Protein AF-A0AAV0RV56-F1 (afdb_monomer_lite)

Secondary structure (DSSP, 8-state):
-----EEEEE-SSS-SHHHHHHHHHSEEEEES-GGGSTT--TT--S-EEEEE-SSTTSEEEE----HHHHHHHHHHHTS-S-EEE-S-TT----HHHHHHHHHTTTTT---EEE-TGGGHHHHHHHT--GGG-S-EEEE-TTS-EEEE-S--TTSHHHHHHHHHTT-S------PPPPS---SSS----HHHHHHHHHS-------

Radius of gyration: 24.97 Å; chains: 1; bounding box: 51×35×84 Å

pLDDT: mean 75.86, std 16.24, range [25.52, 96.12]

Organism: NCBI:txid586396

Sequence (206 aa):
MFFCFSQVGVFPKFSGQEFEKLRSDYEFGHTTSAKFLPRGESSVTGPLVRLFKPFDELFVDSKDFDLEVLEKFVEESSIPTVTVFNNDPTYHPYSTYREVAEQYKGQGLIFLIGDVDSSQGAFQFFGLKEEQAPLLLVQTNDGQKYLKPTLGADDIAPWLKEYKEGKVSPYRKSEPIPETNNEPVKVVVADTLQELVFNSGKNGKS

Structure (mmCIF, N/CA/C/O backbone):
data_AF-A0AAV0RV56-F1
#
_entry.id   AF-A0AAV0RV56-F1
#
loop_
_atom_site.group_PDB
_atom_site.id
_atom_site.type_symbol
_atom_site.label_atom_id
_atom_site.label_alt_id
_atom_site.label_comp_id
_atom_site.label_asym_id
_atom_site.label_entity_id
_atom_site.label_seq_id
_atom_site.pdbx_PDB_ins_code
_atom_site.Cartn_x
_atom_site.Cartn_y
_atom_site.Cartn_z
_atom_site.occupancy
_atom_site.B_iso_or_equiv
_atom_site.auth_seq_id
_atom_site.auth_comp_id
_atom_site.auth_asym_id
_atom_site.auth_atom_id
_atom_site.pdbx_PDB_model_num
ATOM 1 N N . MET A 1 1 ? 0.087 -14.113 -2.137 1.00 28.58 1 MET A N 1
ATOM 2 C CA . MET A 1 1 ? -0.360 -13.720 -3.488 1.00 28.58 1 MET A CA 1
ATOM 3 C C . MET A 1 1 ? 0.896 -13.605 -4.332 1.00 28.58 1 MET A C 1
ATOM 5 O O . MET A 1 1 ? 1.700 -12.732 -4.051 1.00 28.58 1 MET A O 1
ATOM 9 N N . PHE A 1 2 ? 1.147 -14.553 -5.238 1.00 25.52 2 PHE A N 1
ATOM 10 C CA . PHE A 1 2 ? 2.278 -14.457 -6.165 1.00 25.52 2 PHE A CA 1
ATOM 11 C C . PHE A 1 2 ? 1.820 -13.600 -7.340 1.00 25.52 2 PHE A C 1
ATOM 13 O O . PHE A 1 2 ? 0.966 -14.021 -8.117 1.00 25.52 2 PHE A O 1
ATOM 20 N N . PHE A 1 3 ? 2.316 -12.371 -7.419 1.00 35.16 3 PHE A N 1
ATOM 21 C CA . PHE A 1 3 ? 2.140 -11.554 -8.609 1.00 35.16 3 PHE A CA 1
ATOM 22 C C . PHE A 1 3 ? 3.154 -12.045 -9.647 1.00 35.16 3 PHE A C 1
ATOM 24 O O . PHE A 1 3 ? 4.342 -12.150 -9.355 1.00 35.16 3 PHE A O 1
ATOM 31 N N . CYS A 1 4 ? 2.674 -12.437 -10.826 1.00 36.94 4 CYS A N 1
ATOM 32 C CA . CYS A 1 4 ? 3.538 -12.828 -11.934 1.00 36.94 4 CYS A CA 1
ATOM 33 C C . CYS A 1 4 ? 4.154 -11.556 -12.531 1.00 36.94 4 CYS A C 1
ATOM 35 O O . CYS A 1 4 ? 3.421 -10.679 -12.996 1.00 36.94 4 CYS A O 1
ATOM 37 N N . PHE A 1 5 ? 5.480 -11.442 -12.480 1.00 52.00 5 PHE A N 1
ATOM 38 C CA . PHE A 1 5 ? 6.232 -10.314 -13.026 1.00 52.00 5 PHE A CA 1
ATOM 39 C C . PHE A 1 5 ? 7.022 -10.774 -14.244 1.00 52.00 5 PHE A C 1
ATOM 41 O O . PHE A 1 5 ? 7.664 -11.820 -14.199 1.00 52.00 5 PHE A O 1
ATOM 48 N N . SER A 1 6 ? 7.011 -9.970 -15.307 1.00 58.16 6 SER A N 1
ATOM 49 C CA . SER A 1 6 ? 7.908 -10.162 -16.449 1.00 58.16 6 SER A CA 1
ATOM 50 C C . SER A 1 6 ? 8.932 -9.033 -16.475 1.00 58.16 6 SER A C 1
ATOM 52 O O . SER A 1 6 ? 8.598 -7.855 -16.319 1.00 58.16 6 SER A O 1
ATOM 54 N N . GLN A 1 7 ? 10.200 -9.390 -16.636 1.00 62.09 7 GLN A N 1
ATOM 55 C CA . GLN A 1 7 ? 11.316 -8.452 -16.683 1.00 62.09 7 GLN A CA 1
ATOM 56 C C . GLN A 1 7 ? 11.883 -8.432 -18.097 1.00 62.09 7 GLN A C 1
ATOM 58 O O . GLN A 1 7 ? 12.045 -9.475 -18.725 1.00 62.09 7 GLN A O 1
ATOM 63 N N . VAL A 1 8 ? 12.185 -7.250 -18.632 1.00 61.97 8 VAL A N 1
ATOM 64 C CA . VAL A 1 8 ? 12.834 -7.124 -19.940 1.00 61.97 8 VAL A CA 1
ATOM 65 C C . VAL A 1 8 ? 14.007 -6.162 -19.841 1.00 61.97 8 VAL A C 1
ATOM 67 O O . VAL A 1 8 ? 13.831 -4.972 -19.590 1.00 61.97 8 VAL A O 1
ATOM 70 N N . GLY A 1 9 ? 15.217 -6.662 -20.079 1.00 59.25 9 GLY A N 1
ATOM 71 C CA . GLY A 1 9 ? 16.425 -5.842 -20.129 1.00 59.25 9 GLY A CA 1
ATOM 72 C C . GLY A 1 9 ? 16.821 -5.441 -21.550 1.00 59.25 9 GLY A C 1
ATOM 73 O O . GLY A 1 9 ? 16.863 -6.265 -22.463 1.00 59.25 9 GLY A O 1
ATOM 74 N N . VAL A 1 10 ? 17.161 -4.173 -21.757 1.00 59.31 10 VAL A N 1
ATOM 75 C CA . VAL A 1 10 ? 17.786 -3.689 -22.992 1.00 59.31 10 VAL A CA 1
ATOM 76 C C . VAL A 1 10 ? 19.287 -3.606 -22.775 1.00 59.31 10 VAL A C 1
ATOM 78 O O . VAL A 1 10 ? 19.779 -2.667 -22.148 1.00 59.31 10 VAL A O 1
ATOM 81 N N . PHE A 1 11 ? 20.022 -4.572 -23.326 1.00 60.62 11 PHE A N 1
ATOM 82 C CA . PHE A 1 11 ? 21.479 -4.614 -23.225 1.00 60.62 11 PHE A CA 1
ATOM 83 C C . PHE A 1 11 ? 22.139 -4.464 -24.595 1.00 60.62 11 PHE A C 1
ATOM 85 O O . PHE A 1 11 ? 21.667 -5.034 -25.582 1.00 60.62 11 PHE A O 1
ATOM 92 N N . PRO A 1 12 ? 23.285 -3.767 -24.667 1.00 51.75 12 PRO A N 1
ATOM 93 C CA . PRO A 1 12 ? 24.073 -3.688 -25.889 1.00 51.75 12 PRO A CA 1
ATOM 94 C C . PRO A 1 12 ? 24.795 -5.009 -26.220 1.00 51.75 12 PRO A C 1
ATOM 96 O O . PRO A 1 12 ? 25.175 -5.208 -27.373 1.00 51.75 12 PRO A O 1
ATOM 99 N N . LYS A 1 13 ? 24.995 -5.913 -25.245 1.00 59.50 13 LYS A N 1
ATOM 100 C CA . LYS A 1 13 ? 25.605 -7.245 -25.432 1.00 59.50 13 LYS A CA 1
ATOM 101 C C . LYS A 1 13 ? 24.914 -8.301 -24.563 1.00 59.50 13 LYS A C 1
ATOM 103 O O . LYS A 1 13 ? 24.622 -8.040 -23.403 1.00 59.50 13 LYS A O 1
ATOM 108 N N . PHE A 1 14 ? 24.712 -9.500 -25.113 1.00 57.44 14 PHE A N 1
ATOM 109 C CA . PHE A 1 14 ? 24.039 -10.641 -24.466 1.00 57.44 14 PHE A CA 1
ATOM 110 C C . PHE A 1 14 ? 24.981 -11.488 -23.594 1.00 57.44 14 PHE A C 1
ATOM 112 O O . PHE A 1 14 ? 24.987 -12.712 -23.692 1.00 57.44 14 PHE A O 1
ATOM 119 N N . SER A 1 15 ? 25.860 -10.852 -22.822 1.00 59.84 15 SER A N 1
ATOM 120 C CA . SER A 1 15 ? 26.885 -11.560 -22.049 1.00 59.84 15 SER A CA 1
ATOM 121 C C . SER A 1 15 ? 27.289 -10.761 -20.817 1.00 59.84 15 SER A C 1
ATOM 123 O O . SER A 1 15 ? 27.583 -9.571 -20.940 1.00 59.84 15 SER A O 1
ATOM 125 N N . GLY A 1 16 ? 27.373 -11.423 -19.668 1.00 65.06 16 GLY A N 1
ATOM 126 C CA . GLY A 1 16 ? 27.802 -10.833 -18.402 1.00 65.06 16 GLY A CA 1
ATOM 127 C C . GLY A 1 16 ? 27.194 -11.587 -17.224 1.00 65.06 16 GLY A C 1
ATOM 128 O O . GLY A 1 16 ? 26.122 -12.172 -17.360 1.00 65.06 16 GLY A O 1
ATOM 129 N N . GLN A 1 17 ? 27.878 -11.577 -16.082 1.00 66.12 17 GLN A N 1
ATOM 130 C CA . GLN A 1 17 ? 27.415 -12.240 -14.857 1.00 66.12 17 GLN A CA 1
ATOM 131 C C . GLN A 1 17 ? 26.011 -11.764 -14.440 1.00 66.12 17 GLN A C 1
ATOM 133 O O . GLN A 1 17 ? 25.161 -12.584 -14.104 1.00 66.12 17 GLN A O 1
ATOM 138 N N . GLU A 1 18 ? 25.753 -10.464 -14.585 1.00 63.84 18 GLU A N 1
ATOM 139 C CA . GLU A 1 18 ? 24.459 -9.814 -14.334 1.00 63.84 18 GLU A CA 1
ATOM 140 C C . GLU A 1 18 ? 23.305 -10.431 -15.136 1.00 63.84 18 GLU A C 1
ATOM 142 O O . GLU A 1 18 ? 22.230 -10.715 -14.612 1.00 63.84 18 GLU A O 1
ATOM 147 N N . PHE A 1 19 ? 23.539 -10.688 -16.424 1.00 62.50 19 PHE A N 1
ATOM 148 C CA . PHE A 1 19 ? 22.525 -11.204 -17.342 1.00 62.50 19 PHE A CA 1
ATOM 149 C C . PHE A 1 19 ? 22.156 -12.661 -17.053 1.00 62.50 19 PHE A C 1
ATOM 151 O O . PHE A 1 19 ? 20.984 -13.032 -17.117 1.00 62.50 19 PHE A O 1
ATOM 158 N N . GLU A 1 20 ? 23.154 -13.487 -16.738 1.00 68.75 20 GLU A N 1
ATOM 159 C CA . GLU A 1 20 ? 22.938 -14.902 -16.431 1.00 68.75 20 GLU A CA 1
ATOM 160 C C . GLU A 1 20 ? 22.241 -15.085 -15.081 1.00 68.75 20 GLU A C 1
ATOM 162 O O . GLU A 1 20 ? 21.370 -15.943 -14.950 1.00 68.75 20 GLU A O 1
ATOM 167 N N . LYS A 1 21 ? 22.566 -14.248 -14.087 1.00 68.50 21 LYS A N 1
ATOM 168 C CA . LYS A 1 21 ? 21.956 -14.346 -12.760 1.00 68.50 21 LYS A CA 1
ATOM 169 C C . LYS A 1 21 ? 20.476 -13.941 -12.767 1.00 68.50 21 LYS A C 1
ATOM 171 O O . LYS A 1 21 ? 19.651 -14.686 -12.251 1.00 68.50 21 LYS A O 1
ATOM 176 N N . LEU A 1 22 ? 20.102 -12.843 -13.429 1.00 66.31 22 LEU A N 1
ATOM 177 C CA . LEU A 1 22 ? 18.694 -12.408 -13.503 1.00 66.31 22 LEU A CA 1
ATOM 178 C C . LEU A 1 22 ? 17.784 -13.408 -14.236 1.00 66.31 22 LEU A C 1
ATOM 180 O O . LEU A 1 22 ? 16.595 -13.501 -13.943 1.00 66.31 22 LEU A O 1
ATOM 184 N N . ARG A 1 23 ? 18.343 -14.189 -15.167 1.00 66.62 23 ARG A N 1
ATOM 185 C CA . ARG A 1 23 ? 17.621 -15.234 -15.909 1.00 66.62 23 ARG A CA 1
ATOM 186 C C . ARG A 1 23 ? 17.276 -16.482 -15.106 1.00 66.62 23 ARG A C 1
ATOM 188 O O . ARG A 1 23 ? 16.388 -17.217 -15.527 1.00 66.62 23 ARG A O 1
ATOM 195 N N . SER A 1 24 ? 17.995 -16.744 -14.016 1.00 69.31 24 SER A N 1
ATOM 196 C CA . SER A 1 24 ? 17.729 -17.875 -13.117 1.00 69.31 24 SER A CA 1
ATOM 197 C C . SER A 1 24 ? 16.417 -17.681 -12.361 1.00 69.31 24 SER A C 1
ATOM 199 O O . SER A 1 24 ? 15.609 -18.603 -12.262 1.00 69.31 24 SER A O 1
ATOM 201 N N . ASP A 1 25 ? 16.210 -16.464 -11.857 1.00 66.44 25 ASP A N 1
ATOM 202 C CA . ASP A 1 25 ? 15.221 -16.213 -10.809 1.00 66.44 25 ASP A CA 1
ATOM 203 C C . ASP A 1 25 ? 13.938 -15.557 -11.348 1.00 66.44 25 ASP A C 1
ATOM 205 O O . ASP A 1 25 ? 12.903 -15.582 -10.681 1.00 66.44 25 ASP A O 1
ATOM 209 N N . TYR A 1 26 ? 13.974 -15.014 -12.574 1.00 68.19 26 TYR A N 1
ATOM 210 C CA . TYR A 1 26 ? 12.873 -14.252 -13.165 1.00 68.19 26 TYR A CA 1
ATOM 211 C C . TYR A 1 26 ? 12.616 -14.597 -14.637 1.00 68.19 26 TYR A C 1
ATOM 213 O O . TYR A 1 26 ? 13.516 -14.979 -15.388 1.00 68.19 26 TYR A O 1
ATOM 221 N N . GLU A 1 27 ? 11.373 -14.394 -15.090 1.00 70.50 27 GLU A N 1
ATOM 222 C CA . GLU A 1 27 ? 11.039 -14.451 -16.514 1.00 70.50 27 GLU A CA 1
ATOM 223 C C . GLU A 1 27 ? 11.646 -13.231 -17.224 1.00 70.50 27 GLU A C 1
ATOM 225 O O . GLU A 1 27 ? 11.099 -12.124 -17.186 1.00 70.50 27 GLU A O 1
ATOM 230 N N . PHE A 1 28 ? 12.824 -13.437 -17.824 1.00 73.00 28 PHE A N 1
ATOM 231 C CA . PHE A 1 28 ? 13.677 -12.368 -18.334 1.00 73.00 28 PHE A CA 1
ATOM 232 C C . PHE A 1 28 ? 13.785 -12.362 -19.868 1.00 73.00 28 PHE A C 1
ATOM 234 O O . PHE A 1 28 ? 14.436 -13.215 -20.489 1.00 73.00 28 PHE A O 1
ATOM 241 N N . GLY A 1 29 ? 13.179 -11.354 -20.492 1.00 75.62 29 GLY A N 1
ATOM 242 C CA . GLY A 1 29 ? 13.340 -11.027 -21.906 1.00 75.62 29 GLY A CA 1
ATOM 243 C C . GLY A 1 29 ? 14.493 -10.052 -22.151 1.00 75.62 29 GLY A C 1
ATOM 244 O O . GLY A 1 29 ? 14.951 -9.356 -21.247 1.00 75.62 29 GLY A O 1
ATOM 245 N N . HIS A 1 30 ? 14.951 -9.949 -23.399 1.00 76.75 30 HIS A N 1
ATOM 246 C CA . HIS A 1 30 ? 15.875 -8.884 -23.776 1.00 76.75 30 HIS A CA 1
ATOM 247 C C . HIS A 1 30 ? 15.650 -8.370 -25.196 1.00 76.75 30 HIS A C 1
ATOM 249 O O . HIS A 1 30 ? 15.108 -9.068 -26.051 1.00 76.75 30 HIS A O 1
ATOM 255 N N . THR A 1 31 ? 16.124 -7.157 -25.469 1.00 78.31 31 THR A N 1
ATOM 256 C CA . THR A 1 31 ? 16.176 -6.578 -26.820 1.00 78.31 31 THR A CA 1
ATOM 257 C C . THR A 1 31 ? 17.382 -5.650 -26.957 1.00 78.31 31 THR A C 1
ATOM 259 O O . THR A 1 31 ? 17.838 -5.070 -25.980 1.00 78.31 31 THR A O 1
ATOM 262 N N . THR A 1 32 ? 17.909 -5.480 -28.168 1.00 78.25 32 THR A N 1
ATOM 263 C CA . THR A 1 32 ? 18.943 -4.469 -28.475 1.00 78.25 32 THR A CA 1
ATOM 264 C C . THR A 1 32 ? 18.348 -3.119 -28.856 1.00 78.25 32 THR A C 1
ATOM 266 O O . THR A 1 32 ? 19.073 -2.144 -29.043 1.00 78.25 32 THR A O 1
ATOM 269 N N . SER A 1 33 ? 17.024 -3.047 -29.010 1.00 76.88 33 SER A N 1
ATOM 270 C CA . SER A 1 33 ? 16.330 -1.839 -29.429 1.00 76.88 33 SER A CA 1
ATOM 271 C C . SER A 1 33 ? 15.093 -1.601 -28.576 1.00 76.88 33 SER A C 1
ATOM 273 O O . SER A 1 33 ? 14.184 -2.435 -28.537 1.00 76.88 33 SER A O 1
ATOM 275 N N . ALA A 1 34 ? 15.042 -0.422 -27.950 1.00 77.31 34 ALA A N 1
ATOM 276 C CA . ALA A 1 34 ? 13.926 0.021 -27.119 1.00 77.31 34 ALA A CA 1
ATOM 277 C C . ALA A 1 34 ? 12.590 0.079 -27.882 1.00 77.31 34 ALA A C 1
ATOM 279 O O . ALA A 1 34 ? 11.540 -0.051 -27.269 1.00 77.31 34 ALA A O 1
ATOM 280 N N . LYS A 1 35 ? 12.614 0.167 -29.223 1.00 80.50 35 LYS A N 1
ATOM 281 C CA . LYS A 1 35 ? 11.410 0.158 -30.077 1.00 80.50 35 LYS A CA 1
ATOM 282 C C . LYS A 1 35 ? 10.548 -1.102 -29.938 1.00 80.50 35 LYS A C 1
ATOM 284 O O . LYS A 1 35 ? 9.402 -1.107 -30.367 1.00 80.50 35 LYS A O 1
ATOM 289 N N . PHE A 1 36 ? 11.125 -2.185 -29.420 1.00 79.12 36 PHE A N 1
ATOM 290 C CA . PHE A 1 36 ? 10.422 -3.443 -29.188 1.00 79.12 36 PHE A CA 1
ATOM 291 C C . PHE A 1 36 ? 9.879 -3.564 -27.762 1.00 79.12 36 PHE A C 1
ATOM 293 O O . PHE A 1 36 ? 9.213 -4.550 -27.461 1.00 79.12 36 PHE A O 1
ATOM 300 N N . LEU A 1 37 ? 10.153 -2.596 -26.882 1.00 76.56 37 LEU A N 1
ATOM 301 C CA . LEU A 1 37 ? 9.586 -2.591 -25.542 1.00 76.56 37 LEU A CA 1
ATOM 302 C C . LEU A 1 37 ? 8.111 -2.173 -25.603 1.00 76.56 37 LEU A C 1
ATOM 304 O O . LEU A 1 37 ? 7.799 -1.079 -26.084 1.00 76.56 37 LEU A O 1
ATOM 308 N N . PRO A 1 38 ? 7.191 -2.985 -25.056 1.00 75.00 38 PRO A N 1
ATOM 309 C CA . PRO A 1 38 ? 5.830 -2.540 -24.798 1.00 75.00 38 PRO A CA 1
ATOM 310 C C . PRO A 1 38 ? 5.842 -1.258 -23.961 1.00 75.00 38 PRO A C 1
ATOM 312 O O . PRO A 1 38 ? 6.603 -1.147 -22.995 1.00 75.00 38 PRO A O 1
ATOM 315 N N . ARG A 1 39 ? 5.003 -0.282 -24.336 1.00 73.56 39 ARG A N 1
ATOM 316 C CA . ARG A 1 39 ? 4.915 1.034 -23.668 1.00 73.56 39 ARG A CA 1
ATOM 317 C C . ARG A 1 39 ? 6.252 1.793 -23.626 1.00 73.56 39 ARG A C 1
ATOM 319 O O . ARG A 1 39 ? 6.460 2.667 -22.793 1.00 73.56 39 ARG A O 1
ATOM 326 N N . GLY A 1 40 ? 7.209 1.417 -24.472 1.00 62.38 40 GLY A N 1
ATOM 327 C CA . GLY A 1 40 ? 8.454 2.137 -24.686 1.00 62.38 40 GLY A CA 1
ATOM 328 C C . GLY A 1 40 ? 8.231 3.090 -25.834 1.00 62.38 40 GLY A C 1
ATOM 329 O O . GLY A 1 40 ? 8.394 2.716 -26.993 1.00 62.38 40 GLY A O 1
ATOM 330 N N . GLU A 1 41 ? 7.811 4.311 -25.528 1.00 59.62 41 GLU A N 1
ATOM 331 C CA . GLU A 1 41 ? 7.915 5.368 -26.523 1.00 59.62 41 GLU A CA 1
ATOM 332 C C . GLU A 1 41 ? 9.382 5.464 -26.968 1.00 59.62 41 GLU A C 1
ATOM 334 O O . GLU A 1 41 ? 10.308 5.220 -26.191 1.00 59.62 41 GLU A O 1
ATOM 339 N N . SER A 1 42 ? 9.605 5.780 -28.241 1.00 59.47 42 SER A N 1
ATOM 340 C CA . SER A 1 42 ? 10.898 5.770 -28.943 1.00 59.47 42 SER A CA 1
ATOM 341 C C . SER A 1 42 ? 11.991 6.676 -28.340 1.00 59.47 42 SER A C 1
ATOM 343 O O . SER A 1 42 ? 13.048 6.846 -28.944 1.00 59.47 42 SER A O 1
ATOM 345 N N . SER A 1 43 ? 11.725 7.298 -27.192 1.00 64.19 43 SER A N 1
ATOM 346 C CA . SER A 1 43 ? 12.542 8.273 -26.473 1.00 64.19 43 SER A CA 1
ATOM 347 C C . SER A 1 43 ? 13.599 7.647 -25.567 1.00 64.19 43 SER A C 1
ATOM 349 O O . SER A 1 43 ? 14.482 8.359 -25.085 1.00 64.19 43 SER A O 1
ATOM 351 N N . VAL A 1 44 ? 13.552 6.334 -25.327 1.00 70.62 44 VAL A N 1
ATOM 352 C CA . VAL A 1 44 ? 14.511 5.714 -24.417 1.00 70.62 44 VAL A CA 1
ATOM 353 C C . VAL A 1 44 ? 15.852 5.448 -25.101 1.00 70.62 44 VAL A C 1
ATOM 355 O O . VAL A 1 44 ? 15.964 4.634 -26.018 1.00 70.62 44 VAL A O 1
ATOM 358 N N . THR A 1 45 ? 16.889 6.139 -24.627 1.00 72.19 45 THR A N 1
ATOM 359 C CA . THR A 1 45 ? 18.258 6.049 -25.142 1.00 72.19 45 THR A CA 1
ATOM 360 C C . THR A 1 45 ? 19.186 5.369 -24.136 1.00 72.19 45 THR A C 1
ATOM 362 O O . THR A 1 45 ? 19.303 5.827 -22.997 1.00 72.19 45 THR A O 1
ATOM 365 N N . GLY A 1 46 ? 19.908 4.341 -24.585 1.00 77.00 46 GLY A N 1
ATOM 366 C CA . GLY A 1 46 ? 20.915 3.631 -23.792 1.00 77.00 46 GLY A CA 1
ATOM 367 C C . GLY A 1 46 ? 20.404 2.344 -23.130 1.00 77.00 46 GLY A C 1
ATOM 368 O O . GLY A 1 46 ? 19.235 1.990 -23.298 1.00 77.00 46 GLY A O 1
ATOM 369 N N . PRO A 1 47 ? 21.289 1.614 -22.426 1.00 82.00 47 PRO A N 1
ATOM 370 C CA . PRO A 1 47 ? 20.921 0.393 -21.717 1.00 82.00 47 PRO A CA 1
ATOM 371 C C . PRO A 1 47 ? 19.931 0.690 -20.580 1.00 82.00 47 PRO A C 1
ATOM 373 O O . PRO A 1 47 ? 20.091 1.689 -19.877 1.00 82.00 47 PRO A O 1
ATOM 376 N N . LEU A 1 48 ? 18.949 -0.193 -20.369 1.00 86.06 48 LEU A N 1
ATOM 377 C CA . LEU A 1 48 ? 18.073 -0.169 -19.186 1.00 86.06 48 LEU A CA 1
ATOM 378 C C . LEU A 1 48 ? 17.559 -1.560 -18.806 1.00 86.06 48 LEU A C 1
ATOM 380 O O . LEU A 1 48 ? 17.585 -2.478 -19.623 1.00 86.06 48 LEU A O 1
ATOM 384 N N . VAL A 1 49 ? 16.982 -1.675 -17.615 1.00 85.88 49 VAL A N 1
ATOM 385 C CA . VAL A 1 49 ? 16.122 -2.788 -17.201 1.00 85.88 49 VAL A CA 1
ATOM 386 C C . VAL A 1 49 ? 14.702 -2.268 -17.001 1.00 85.88 49 VAL A C 1
ATOM 388 O O . VAL A 1 49 ? 14.501 -1.315 -16.256 1.00 85.88 49 VAL A O 1
ATOM 391 N N . ARG A 1 50 ? 13.717 -2.885 -17.658 1.00 86.38 50 ARG A N 1
ATOM 392 C CA . ARG A 1 50 ? 12.294 -2.572 -17.500 1.00 86.38 50 ARG A CA 1
ATOM 393 C C . ARG A 1 50 ? 11.597 -3.703 -16.764 1.00 86.38 50 ARG A C 1
ATOM 395 O O . ARG A 1 50 ? 11.594 -4.842 -17.230 1.00 86.38 50 ARG A O 1
ATOM 402 N N . LEU A 1 51 ? 10.952 -3.379 -15.652 1.00 87.12 51 LEU A N 1
ATOM 403 C CA . LEU A 1 51 ? 10.055 -4.287 -14.946 1.00 87.12 51 LEU A CA 1
ATOM 404 C C . LEU A 1 51 ? 8.620 -4.029 -15.407 1.00 87.12 51 LEU A C 1
ATOM 406 O O . LEU A 1 51 ? 8.128 -2.910 -15.265 1.00 87.12 51 LEU A O 1
ATOM 410 N N . PHE A 1 52 ? 7.939 -5.049 -15.929 1.00 85.88 52 PHE A N 1
ATOM 411 C CA . PHE A 1 52 ? 6.508 -4.985 -16.219 1.00 85.88 52 PHE A CA 1
ATOM 412 C C . PHE A 1 52 ? 5.696 -5.472 -15.027 1.00 85.88 52 PHE A C 1
ATOM 414 O O . PHE A 1 52 ? 5.995 -6.501 -14.417 1.00 85.88 52 PHE A O 1
ATOM 421 N N . LYS A 1 53 ? 4.627 -4.735 -14.724 1.00 86.25 53 LYS A N 1
ATOM 422 C CA . LYS A 1 53 ? 3.747 -5.009 -13.590 1.00 86.25 53 LYS A CA 1
ATOM 423 C C . LYS A 1 53 ? 2.277 -4.786 -13.961 1.00 86.25 53 LYS A C 1
ATOM 425 O O . LYS A 1 53 ? 1.979 -3.944 -14.805 1.00 86.25 53 LYS A O 1
ATOM 430 N N . PRO A 1 54 ? 1.333 -5.520 -13.350 1.00 82.31 54 PRO A N 1
ATOM 431 C CA . PRO A 1 54 ? -0.095 -5.372 -13.638 1.00 82.31 54 PRO A CA 1
ATOM 432 C C . PRO A 1 54 ? -0.763 -4.218 -12.866 1.00 82.31 54 PRO A C 1
ATOM 434 O O . PRO A 1 54 ? -1.979 -4.066 -12.932 1.00 82.31 54 PRO A O 1
ATOM 437 N N . PHE A 1 55 ? 0.007 -3.421 -12.123 1.00 86.12 55 PHE A N 1
ATOM 438 C CA . PHE A 1 55 ? -0.472 -2.347 -11.249 1.00 86.12 55 PHE A CA 1
ATOM 439 C C . PHE A 1 55 ? 0.368 -1.068 -11.405 1.00 86.12 55 PHE A C 1
ATOM 441 O O . PHE A 1 55 ? 1.426 -1.073 -12.038 1.00 86.12 55 PHE A O 1
ATOM 448 N N . ASP A 1 56 ? -0.092 0.032 -10.802 1.00 86.75 56 ASP A N 1
ATOM 449 C CA . ASP A 1 56 ? 0.495 1.376 -10.930 1.00 86.75 56 ASP A CA 1
ATOM 450 C C . ASP A 1 56 ? 0.638 1.822 -12.403 1.00 86.75 56 ASP A C 1
ATOM 452 O O . ASP A 1 56 ? -0.271 1.623 -13.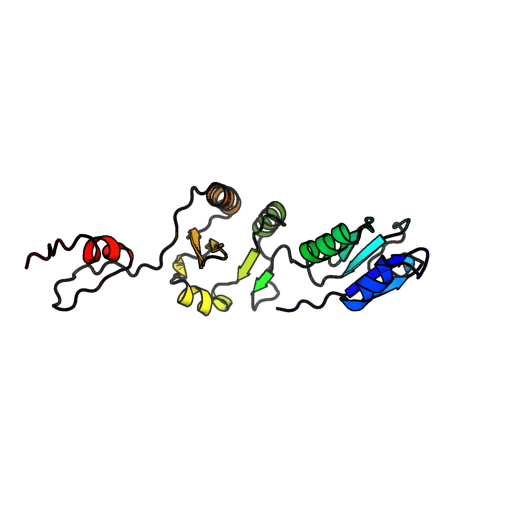201 1.00 86.75 56 ASP A O 1
ATOM 456 N N . GLU A 1 57 ? 1.785 2.402 -12.775 1.00 87.00 57 GLU A N 1
ATOM 457 C CA . GLU A 1 57 ? 2.152 2.826 -14.139 1.00 87.00 57 GLU A CA 1
ATOM 458 C C . GLU A 1 57 ? 2.407 1.653 -15.101 1.00 87.00 57 GLU A C 1
ATOM 460 O O . GLU A 1 57 ? 2.730 1.837 -16.275 1.00 87.00 57 GLU A O 1
ATOM 465 N N . LEU A 1 58 ? 2.235 0.421 -14.612 1.00 86.94 58 LEU A N 1
ATOM 466 C CA . LEU A 1 58 ? 2.322 -0.832 -15.353 1.00 86.94 58 LEU A CA 1
ATOM 467 C C . LEU A 1 58 ? 3.720 -1.206 -15.880 1.00 86.94 58 LEU A C 1
ATOM 469 O O . LEU A 1 58 ? 3.923 -2.312 -16.390 1.00 86.94 58 LEU A O 1
ATOM 473 N N . PHE A 1 59 ? 4.690 -0.308 -15.760 1.00 88.69 59 PHE A N 1
ATOM 474 C CA . PHE A 1 59 ? 6.109 -0.594 -15.906 1.00 88.69 59 PHE A CA 1
ATOM 475 C C . PHE A 1 59 ? 6.937 0.364 -15.046 1.00 88.69 59 PHE A C 1
ATOM 477 O O . PHE A 1 59 ? 6.417 1.355 -14.539 1.00 88.69 59 PHE A O 1
ATOM 484 N N . VAL A 1 60 ? 8.215 0.050 -14.856 1.00 88.25 60 VAL A N 1
ATOM 485 C CA . VAL A 1 60 ? 9.212 0.965 -14.289 1.00 88.25 60 VAL A CA 1
ATOM 486 C C . VAL A 1 60 ? 10.590 0.622 -14.853 1.00 88.25 60 VAL A C 1
ATOM 488 O O . VAL A 1 60 ? 10.889 -0.552 -15.078 1.00 88.25 60 VAL A O 1
ATOM 491 N N . ASP A 1 61 ? 11.407 1.645 -15.104 1.00 88.44 61 ASP A N 1
ATOM 492 C CA 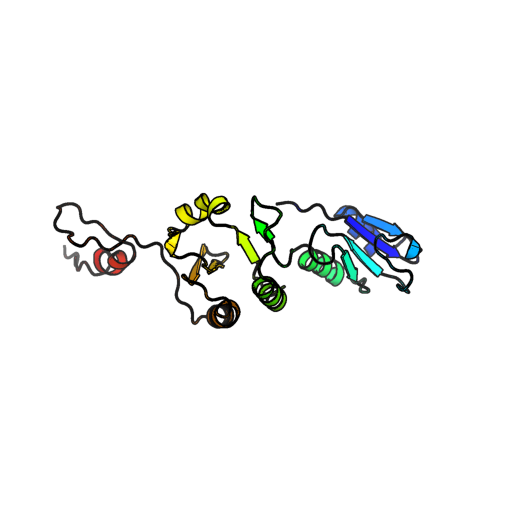. ASP A 1 61 ? 12.746 1.504 -15.677 1.00 88.44 61 ASP A CA 1
ATOM 493 C C . ASP A 1 61 ? 13.836 1.769 -14.634 1.00 88.44 61 ASP A C 1
ATOM 495 O O . ASP A 1 61 ? 13.752 2.724 -13.863 1.00 88.44 61 ASP A O 1
ATOM 499 N N . SER A 1 62 ? 14.903 0.976 -14.687 1.00 87.56 62 SER A N 1
ATOM 500 C CA . SER A 1 62 ? 16.180 1.241 -14.031 1.00 87.56 62 SER A CA 1
ATOM 501 C C . SER A 1 62 ? 17.280 1.393 -15.080 1.00 87.56 62 SER A C 1
ATOM 503 O O . SER A 1 62 ? 17.322 0.668 -16.074 1.00 87.56 62 SER A O 1
ATOM 505 N N . LYS A 1 63 ? 18.183 2.349 -14.859 1.00 87.25 63 LYS A N 1
ATOM 506 C CA . LYS A 1 63 ? 19.442 2.486 -15.615 1.00 87.25 63 LYS A CA 1
ATOM 507 C C . LYS A 1 63 ? 20.649 2.006 -14.813 1.00 87.25 63 LYS A C 1
ATOM 509 O O . LYS A 1 63 ? 21.773 2.110 -15.299 1.00 87.25 63 LYS A O 1
ATOM 514 N N . ASP A 1 64 ? 20.409 1.540 -13.592 1.00 85.69 64 ASP A N 1
ATOM 515 C CA . ASP A 1 64 ? 21.422 0.915 -12.764 1.00 85.69 64 ASP A CA 1
ATOM 516 C C . ASP A 1 64 ? 21.522 -0.568 -13.124 1.00 85.69 64 ASP A C 1
ATOM 518 O O . ASP A 1 64 ? 20.513 -1.221 -13.393 1.00 85.69 64 ASP A O 1
ATOM 522 N N . PHE A 1 65 ? 22.752 -1.060 -13.173 1.00 83.12 65 PHE A N 1
ATOM 523 C CA . PHE A 1 65 ? 23.096 -2.431 -13.536 1.00 83.12 65 PHE A CA 1
ATOM 524 C C . PHE A 1 65 ? 23.923 -3.121 -12.464 1.00 83.12 65 PHE A C 1
ATOM 526 O O . PHE A 1 65 ? 24.396 -4.230 -12.696 1.00 83.12 65 PHE A O 1
ATOM 533 N N . ASP A 1 66 ? 24.129 -2.463 -11.326 1.00 86.75 66 ASP A N 1
ATOM 534 C CA . ASP A 1 66 ? 24.641 -3.139 -10.155 1.00 86.75 66 ASP A CA 1
ATOM 535 C C . ASP A 1 66 ? 23.609 -4.157 -9.667 1.00 86.75 66 ASP A C 1
ATOM 537 O O . ASP A 1 66 ? 22.415 -3.861 -9.543 1.00 86.75 66 ASP A O 1
ATOM 541 N N . LEU A 1 67 ? 24.082 -5.373 -9.420 1.00 81.12 67 LEU A N 1
ATOM 542 C CA . LEU A 1 67 ? 23.247 -6.496 -9.041 1.00 81.12 67 LEU A CA 1
ATOM 543 C C . LEU A 1 67 ? 22.425 -6.214 -7.775 1.00 81.12 67 LEU A C 1
ATOM 545 O O . LEU A 1 67 ? 21.223 -6.474 -7.756 1.00 81.12 67 LEU A O 1
ATOM 549 N N . GLU A 1 68 ? 23.060 -5.696 -6.722 1.00 85.31 68 GLU A N 1
ATOM 550 C CA . GLU A 1 68 ? 22.400 -5.464 -5.433 1.00 85.31 68 GLU A CA 1
ATOM 551 C C . GLU A 1 68 ? 21.327 -4.379 -5.580 1.00 85.31 68 GLU A C 1
ATOM 553 O O . GLU A 1 68 ? 20.233 -4.472 -5.014 1.00 85.31 68 GLU A O 1
ATOM 558 N N . VAL A 1 69 ? 21.614 -3.366 -6.402 1.00 87.69 69 VAL A N 1
ATOM 559 C CA . VAL A 1 69 ? 20.658 -2.304 -6.727 1.00 87.69 69 VAL A CA 1
ATOM 560 C C . VAL A 1 69 ? 19.490 -2.845 -7.548 1.00 87.69 69 VAL A C 1
ATOM 562 O O . VAL A 1 69 ? 18.346 -2.472 -7.286 1.00 87.69 69 VAL A O 1
ATOM 565 N N . LEU A 1 70 ? 19.744 -3.728 -8.515 1.00 84.25 70 LEU A N 1
ATOM 566 C CA . LEU A 1 70 ? 18.703 -4.335 -9.342 1.00 84.25 70 LEU A CA 1
ATOM 567 C C . LEU A 1 70 ? 17.801 -5.285 -8.552 1.00 84.25 70 LEU A C 1
ATOM 569 O O . LEU A 1 70 ? 16.584 -5.226 -8.724 1.00 84.25 70 LEU A O 1
ATOM 573 N N . GLU A 1 71 ? 18.365 -6.119 -7.677 1.00 83.19 71 GLU A N 1
ATOM 574 C CA . GLU A 1 71 ? 17.592 -6.995 -6.788 1.00 83.19 71 GLU A CA 1
ATOM 575 C C . GLU A 1 71 ? 16.647 -6.159 -5.918 1.00 83.19 71 GLU A C 1
ATOM 577 O O . GLU A 1 71 ? 15.429 -6.355 -5.953 1.00 83.19 71 GLU A O 1
ATOM 582 N N . LYS A 1 72 ? 17.175 -5.128 -5.249 1.00 86.38 72 LYS A N 1
ATOM 583 C CA . LYS A 1 72 ? 16.368 -4.205 -4.446 1.00 86.38 72 LYS A CA 1
ATOM 584 C C . LYS A 1 72 ? 15.323 -3.454 -5.278 1.00 86.38 72 LYS A C 1
ATOM 586 O O . LYS A 1 72 ? 14.179 -3.306 -4.851 1.00 86.38 72 LYS A O 1
ATOM 591 N N . PHE A 1 73 ? 15.692 -2.994 -6.473 1.00 87.19 73 PHE A N 1
ATOM 592 C CA . PHE A 1 73 ? 14.779 -2.325 -7.400 1.00 87.19 73 PHE A CA 1
ATOM 593 C C . PHE A 1 73 ? 13.591 -3.218 -7.758 1.00 87.19 73 PHE A C 1
ATOM 595 O O . PHE A 1 73 ? 12.451 -2.746 -7.746 1.00 87.19 73 PHE A O 1
ATOM 602 N N . VAL A 1 74 ? 13.841 -4.496 -8.056 1.00 84.69 74 VAL A N 1
ATOM 603 C CA . VAL A 1 74 ? 12.788 -5.473 -8.341 1.00 84.69 74 VAL A CA 1
ATOM 604 C C . VAL A 1 74 ? 11.920 -5.688 -7.108 1.00 84.69 74 VAL A C 1
ATOM 606 O O . VAL A 1 74 ? 10.699 -5.607 -7.232 1.00 84.69 74 VAL A O 1
ATOM 609 N N . GLU A 1 75 ? 12.510 -5.910 -5.933 1.00 84.44 75 GLU A N 1
ATOM 610 C CA . GLU A 1 75 ? 11.772 -6.129 -4.683 1.00 84.44 75 GLU A CA 1
ATOM 611 C C . GLU A 1 75 ? 10.833 -4.960 -4.352 1.00 84.44 75 GLU A C 1
ATOM 613 O O . GLU A 1 75 ? 9.630 -5.157 -4.171 1.00 84.44 75 GLU A O 1
ATOM 618 N N . GLU A 1 76 ? 11.349 -3.730 -4.340 1.00 86.19 76 GLU A N 1
ATOM 619 C CA . GLU A 1 76 ? 10.574 -2.530 -4.003 1.00 86.19 76 GL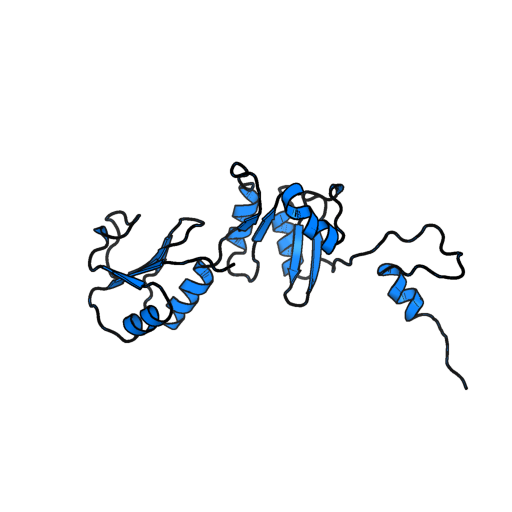U A CA 1
ATOM 620 C C . GLU A 1 76 ? 9.509 -2.209 -5.061 1.00 86.19 76 GLU A C 1
ATOM 622 O O . GLU A 1 76 ? 8.392 -1.791 -4.738 1.00 86.19 76 GLU A O 1
ATOM 627 N N . SER A 1 77 ? 9.828 -2.429 -6.339 1.00 86.94 77 SER A N 1
ATOM 628 C CA . SER A 1 77 ? 8.921 -2.131 -7.453 1.00 86.94 77 SER A CA 1
ATOM 629 C C . SER A 1 77 ? 7.832 -3.182 -7.659 1.00 86.94 77 SER A C 1
ATOM 631 O O . SER A 1 77 ? 6.807 -2.881 -8.282 1.00 86.94 77 SER A O 1
ATOM 633 N N . SER A 1 78 ? 8.041 -4.389 -7.130 1.00 85.44 78 SER A N 1
ATOM 634 C CA . SER A 1 78 ? 7.087 -5.503 -7.152 1.00 85.44 78 SER A CA 1
ATOM 635 C C . SER A 1 78 ? 5.990 -5.370 -6.093 1.00 85.44 78 SER A C 1
ATOM 637 O O . SER A 1 78 ? 5.048 -6.163 -6.075 1.00 85.44 78 SER A O 1
ATOM 639 N N . ILE A 1 79 ? 6.060 -4.359 -5.225 1.00 85.75 79 ILE A N 1
ATOM 640 C CA . ILE A 1 79 ? 5.009 -4.066 -4.252 1.00 85.75 79 ILE A CA 1
ATOM 641 C C . ILE A 1 79 ? 4.070 -2.998 -4.846 1.00 85.75 79 ILE A C 1
ATOM 643 O O . ILE A 1 79 ? 4.520 -1.888 -5.166 1.00 85.75 79 ILE A O 1
ATOM 647 N N . PRO A 1 80 ? 2.764 -3.294 -5.010 1.00 88.00 80 PRO A N 1
ATOM 648 C CA . PRO A 1 80 ? 1.801 -2.305 -5.481 1.00 88.00 80 PRO A CA 1
ATOM 649 C C . PRO A 1 80 ? 1.681 -1.159 -4.478 1.00 88.00 80 PRO A C 1
ATOM 651 O O . PRO A 1 80 ? 1.705 -1.381 -3.268 1.00 88.00 80 PRO A O 1
ATOM 654 N N . THR A 1 81 ? 1.499 0.069 -4.971 1.00 89.31 81 THR A N 1
ATOM 655 C CA . THR A 1 81 ? 1.271 1.226 -4.089 1.00 89.31 81 THR A CA 1
ATOM 656 C C . THR A 1 81 ? 0.022 1.026 -3.223 1.00 89.31 81 THR A C 1
ATOM 658 O O . THR A 1 81 ? 0.050 1.304 -2.030 1.00 89.31 81 THR A O 1
ATOM 661 N N . VAL A 1 82 ? -1.058 0.502 -3.807 1.00 87.94 82 VAL A N 1
ATOM 662 C CA . VAL A 1 82 ? -2.285 0.118 -3.097 1.00 87.94 82 VAL A CA 1
ATOM 663 C C . VAL A 1 82 ? -2.786 -1.198 -3.676 1.00 87.94 82 VAL A C 1
ATOM 665 O O . VAL A 1 82 ? -2.915 -1.328 -4.893 1.00 87.94 82 VAL A O 1
ATOM 668 N N . THR A 1 83 ? -3.111 -2.158 -2.813 1.00 86.06 83 THR A N 1
ATOM 669 C CA . THR A 1 83 ? -3.867 -3.353 -3.212 1.00 86.06 83 THR A CA 1
ATOM 670 C C . THR A 1 83 ? -5.334 -3.149 -2.866 1.00 86.06 83 THR A C 1
ATOM 672 O O . THR A 1 83 ? -5.668 -2.867 -1.716 1.00 86.06 83 THR A O 1
ATOM 675 N N . VAL A 1 84 ? -6.213 -3.294 -3.854 1.00 81.94 84 VAL A N 1
ATOM 676 C CA . VAL A 1 84 ? -7.661 -3.185 -3.661 1.00 81.94 84 VAL A CA 1
ATOM 677 C C . VAL A 1 84 ? -8.250 -4.587 -3.549 1.00 81.94 84 VAL A C 1
ATOM 679 O O . VAL A 1 84 ? -8.024 -5.433 -4.411 1.00 81.94 84 VAL A O 1
ATOM 682 N N . PHE A 1 85 ? -8.991 -4.825 -2.476 1.00 77.06 85 PHE A N 1
ATOM 683 C CA . PHE A 1 85 ? -9.738 -6.040 -2.200 1.00 77.06 85 PHE A CA 1
ATOM 684 C C . PHE A 1 85 ? -11.228 -5.700 -2.245 1.00 77.06 85 PHE A C 1
ATOM 686 O O . PHE A 1 85 ? -11.860 -5.489 -1.214 1.00 77.06 85 PHE A O 1
ATOM 693 N N . ASN A 1 86 ? -11.751 -5.553 -3.462 1.00 71.56 86 ASN A N 1
ATOM 694 C CA . ASN A 1 86 ? -13.144 -5.198 -3.708 1.00 71.56 86 ASN A CA 1
ATOM 695 C C . ASN A 1 86 ? -13.728 -6.097 -4.804 1.00 71.56 86 ASN A C 1
ATOM 697 O O . ASN A 1 86 ? -13.035 -6.448 -5.761 1.00 71.56 86 ASN A O 1
ATOM 701 N N . ASN A 1 87 ? -14.996 -6.465 -4.647 1.00 70.00 87 ASN A N 1
ATOM 702 C CA . ASN A 1 87 ? -15.771 -7.215 -5.630 1.00 70.00 87 ASN A CA 1
ATOM 703 C C . ASN A 1 87 ? -16.351 -6.328 -6.753 1.00 70.00 87 ASN A C 1
ATOM 705 O O . ASN A 1 87 ? -16.723 -6.849 -7.805 1.00 70.00 87 ASN A O 1
ATOM 709 N N . ASP A 1 88 ? -16.413 -5.008 -6.558 1.00 68.56 88 ASP A N 1
ATOM 710 C CA . ASP A 1 88 ? -16.855 -4.021 -7.542 1.00 68.56 88 ASP A CA 1
ATOM 711 C C . ASP A 1 88 ? -15.656 -3.402 -8.298 1.00 68.56 88 ASP A C 1
ATOM 713 O O . ASP A 1 88 ? -14.856 -2.663 -7.711 1.00 68.56 88 ASP A O 1
ATOM 717 N N . PRO A 1 89 ? -15.525 -3.645 -9.617 1.00 63.88 89 PRO A N 1
ATOM 718 C CA . PRO A 1 89 ? -14.440 -3.096 -10.431 1.00 63.88 89 PRO A CA 1
ATOM 719 C C . PRO A 1 89 ? -14.547 -1.581 -10.680 1.00 63.88 89 PRO A C 1
ATOM 721 O O . PRO A 1 89 ? -13.603 -0.989 -11.202 1.00 63.88 89 PRO A O 1
ATOM 724 N N . THR A 1 90 ? -15.674 -0.947 -10.343 1.00 63.53 90 THR A N 1
ATOM 725 C CA . THR A 1 90 ? -15.883 0.507 -10.471 1.00 63.53 90 THR A CA 1
ATOM 726 C C . THR A 1 90 ? -15.414 1.290 -9.247 1.00 63.53 90 THR A C 1
ATOM 728 O O . THR A 1 90 ? -15.363 2.523 -9.276 1.00 63.53 90 THR A O 1
ATOM 731 N N . TYR A 1 91 ? -15.018 0.590 -8.180 1.00 63.94 91 TYR A N 1
ATOM 732 C CA . TYR A 1 91 ? -14.464 1.217 -6.994 1.00 63.94 91 TYR A CA 1
ATOM 733 C C . TYR A 1 91 ? -13.056 1.741 -7.271 1.00 63.94 91 TYR A C 1
ATOM 735 O O . TYR A 1 91 ? -12.052 1.029 -7.199 1.00 63.94 91 TYR A O 1
ATOM 743 N N . HIS A 1 92 ? -12.983 3.031 -7.575 1.00 62.28 92 HIS A N 1
ATOM 744 C CA . HIS A 1 92 ? -11.727 3.751 -7.608 1.00 62.28 92 HIS A CA 1
ATOM 745 C C . HIS A 1 92 ? -11.392 4.190 -6.179 1.00 62.28 92 HIS A C 1
ATOM 747 O O . HIS A 1 92 ? -12.145 4.983 -5.607 1.00 62.28 92 HIS A O 1
ATOM 753 N N . PRO A 1 93 ? -10.299 3.689 -5.574 1.00 60.69 93 PRO A N 1
ATOM 754 C CA . PRO A 1 93 ? -9.886 4.162 -4.259 1.00 60.69 93 PRO A CA 1
ATOM 755 C C . PRO A 1 93 ? -9.728 5.685 -4.306 1.00 60.69 93 PRO A C 1
ATOM 757 O O . PRO A 1 93 ? -9.150 6.203 -5.266 1.00 60.69 93 PRO A O 1
ATOM 760 N N . TYR A 1 94 ? -10.270 6.402 -3.310 1.00 67.75 94 TYR A N 1
ATOM 761 C CA . TYR A 1 94 ? -10.221 7.868 -3.302 1.00 67.75 94 TYR A CA 1
ATOM 762 C C . TYR A 1 94 ? -8.772 8.332 -3.509 1.00 67.75 94 TYR A C 1
ATOM 764 O O . TYR A 1 94 ? -7.862 7.801 -2.865 1.00 67.75 94 TYR A O 1
ATOM 772 N N . SER A 1 95 ? -8.555 9.302 -4.404 1.00 73.88 95 SER A N 1
ATOM 773 C CA . SER A 1 95 ? -7.221 9.787 -4.799 1.00 73.88 95 SER A CA 1
ATOM 774 C C . SER A 1 95 ? -6.334 10.110 -3.594 1.00 73.88 95 SER A C 1
ATOM 776 O O . SER A 1 95 ? -5.162 9.744 -3.577 1.00 73.88 95 SER A O 1
ATOM 778 N N . THR A 1 96 ? -6.930 10.649 -2.531 1.00 77.69 96 THR A N 1
ATOM 779 C CA . THR A 1 96 ? -6.276 10.936 -1.251 1.00 77.69 96 THR A CA 1
ATOM 780 C C . THR A 1 96 ? -5.587 9.714 -0.629 1.00 77.69 96 THR A C 1
ATOM 782 O O . THR A 1 96 ? -4.449 9.825 -0.185 1.00 77.69 96 THR A O 1
ATOM 785 N N . TYR A 1 97 ? -6.201 8.521 -0.625 1.00 81.62 97 TYR A N 1
ATOM 786 C CA . TYR A 1 97 ? -5.552 7.316 -0.071 1.00 81.62 97 TYR A CA 1
ATOM 787 C C . TYR A 1 97 ? -4.334 6.908 -0.895 1.00 81.62 97 TYR A C 1
ATOM 789 O O . TYR A 1 97 ? -3.334 6.467 -0.330 1.00 81.62 97 TYR A O 1
ATOM 797 N N . ARG A 1 98 ? -4.415 7.048 -2.223 1.00 84.56 98 ARG A N 1
ATOM 798 C CA . ARG A 1 98 ? -3.296 6.738 -3.115 1.00 84.56 98 ARG A CA 1
ATOM 799 C C . ARG A 1 98 ? -2.137 7.700 -2.883 1.00 84.56 98 ARG A C 1
ATOM 801 O O . ARG A 1 98 ? -1.015 7.238 -2.730 1.00 84.56 98 ARG A O 1
ATOM 808 N N . GLU A 1 99 ? -2.415 8.997 -2.792 1.00 87.88 99 GLU A N 1
ATOM 809 C CA . GLU A 1 99 ? -1.406 10.025 -2.514 1.00 87.88 99 GLU A CA 1
ATOM 810 C C . GLU A 1 99 ? -0.683 9.762 -1.187 1.00 87.88 99 GLU A C 1
ATOM 812 O O . GLU A 1 99 ? 0.545 9.816 -1.122 1.00 87.88 99 GLU A O 1
ATOM 817 N N . VAL A 1 100 ? -1.420 9.405 -0.128 1.00 89.19 100 VAL A N 1
ATOM 818 C CA . VAL A 1 100 ? -0.795 9.018 1.144 1.00 89.19 100 VAL A CA 1
ATOM 819 C C . VAL A 1 100 ? 0.022 7.732 0.988 1.00 89.19 100 VAL A C 1
ATOM 821 O O . VAL A 1 100 ? 1.156 7.669 1.456 1.00 89.19 100 VAL A O 1
ATOM 824 N N . ALA A 1 101 ? -0.501 6.712 0.305 1.00 89.25 101 ALA A N 1
ATOM 825 C CA . ALA A 1 101 ? 0.230 5.466 0.088 1.00 89.25 101 ALA A CA 1
ATOM 826 C C . ALA A 1 101 ? 1.550 5.679 -0.676 1.00 89.25 101 ALA A C 1
ATOM 828 O O . ALA A 1 101 ? 2.561 5.060 -0.344 1.00 89.25 101 ALA A O 1
ATOM 829 N N . GLU A 1 102 ? 1.574 6.595 -1.647 1.00 89.19 102 GLU A N 1
ATOM 830 C CA . GLU A 1 102 ? 2.786 6.992 -2.371 1.00 89.19 102 GLU A CA 1
ATOM 831 C C . GLU A 1 102 ? 3.825 7.626 -1.442 1.00 89.19 102 GLU A C 1
ATOM 833 O O . GLU A 1 102 ? 4.997 7.256 -1.504 1.00 89.19 102 GLU A O 1
ATOM 838 N N . GLN A 1 103 ? 3.406 8.508 -0.527 1.00 89.62 103 GLN A N 1
ATOM 839 C CA . GLN A 1 103 ? 4.310 9.140 0.445 1.00 89.62 103 GLN A CA 1
ATOM 840 C C . GLN A 1 103 ? 5.004 8.120 1.354 1.00 89.62 103 GLN A C 1
ATOM 842 O O . GLN A 1 103 ? 6.158 8.316 1.734 1.00 89.62 103 GLN A O 1
ATOM 847 N N . TYR A 1 104 ? 4.317 7.031 1.702 1.00 88.62 104 TYR A N 1
ATOM 848 C CA . TYR A 1 104 ? 4.828 5.993 2.601 1.00 88.62 104 TYR A CA 1
ATOM 849 C C . TYR A 1 104 ? 5.395 4.764 1.877 1.00 88.62 104 TYR A C 1
ATOM 851 O O . TYR A 1 104 ? 5.811 3.802 2.537 1.00 88.62 104 TYR A O 1
ATOM 859 N N . LYS A 1 105 ? 5.456 4.777 0.540 1.00 85.06 105 LYS A N 1
ATOM 860 C CA . LYS A 1 105 ? 6.014 3.673 -0.246 1.00 85.06 105 LYS A CA 1
ATOM 861 C C . LYS A 1 105 ? 7.478 3.430 0.135 1.00 85.06 105 LYS A C 1
ATOM 863 O O . LYS A 1 105 ? 8.253 4.366 0.307 1.00 85.06 105 LYS A O 1
ATOM 868 N N . GLY A 1 106 ? 7.843 2.162 0.327 1.00 80.56 106 GLY A N 1
ATOM 869 C CA . GLY A 1 106 ? 9.189 1.767 0.763 1.00 80.56 106 GLY A CA 1
ATOM 870 C C . GLY A 1 106 ? 9.485 2.003 2.252 1.00 80.56 106 GLY A C 1
ATOM 871 O O . GLY A 1 106 ? 10.522 1.575 2.743 1.00 80.56 106 GLY A O 1
ATOM 872 N N . GLN A 1 107 ? 8.571 2.604 3.024 1.00 85.62 107 GLN A N 1
ATOM 873 C CA . GLN A 1 107 ? 8.773 2.862 4.459 1.00 85.62 107 GLN A CA 1
ATOM 874 C C . GLN A 1 107 ? 8.223 1.738 5.357 1.00 85.62 107 GLN A C 1
ATOM 876 O O . GLN A 1 107 ? 7.809 1.978 6.498 1.00 85.62 107 GLN A O 1
ATOM 881 N N . GLY A 1 108 ? 8.158 0.509 4.838 1.00 82.81 108 GLY A N 1
ATOM 882 C CA . GLY A 1 108 ? 7.654 -0.662 5.563 1.00 82.81 108 GLY A CA 1
ATOM 883 C C . GLY A 1 108 ? 6.147 -0.646 5.849 1.00 82.81 108 GLY A C 1
ATOM 884 O O . GLY A 1 108 ? 5.698 -1.358 6.743 1.00 82.81 108 GLY A O 1
ATOM 885 N N . LEU A 1 109 ? 5.369 0.178 5.139 1.00 87.00 109 LEU A N 1
ATOM 886 C CA . LEU A 1 109 ? 3.906 0.129 5.148 1.00 87.00 109 LEU A CA 1
ATOM 887 C C . LEU A 1 109 ? 3.402 -0.430 3.819 1.00 87.00 109 LEU A C 1
ATOM 889 O O . LEU A 1 109 ? 3.860 -0.020 2.755 1.00 87.00 109 LEU A O 1
ATOM 893 N N . ILE A 1 110 ? 2.444 -1.351 3.901 1.00 87.62 110 ILE A N 1
ATOM 894 C CA . ILE A 1 110 ? 1.736 -1.919 2.753 1.00 87.62 110 ILE A CA 1
ATOM 895 C C . ILE A 1 110 ? 0.276 -1.499 2.878 1.00 87.62 110 ILE A C 1
ATOM 897 O O . ILE A 1 110 ? -0.332 -1.679 3.933 1.00 87.62 110 ILE A O 1
ATOM 901 N N . PHE A 1 111 ? -0.279 -0.933 1.809 1.00 89.31 111 PHE A N 1
ATOM 902 C CA . PHE A 1 111 ? -1.631 -0.386 1.811 1.00 89.31 111 PHE A CA 1
ATOM 903 C C . PHE A 1 111 ? -2.608 -1.361 1.161 1.00 89.31 111 PHE A C 1
ATOM 905 O O . PHE A 1 111 ? -2.456 -1.743 -0.003 1.00 89.31 111 PHE A O 1
ATOM 912 N N . LEU A 1 112 ? -3.626 -1.737 1.931 1.00 88.81 112 LEU A N 1
ATOM 913 C CA . LEU A 1 112 ? -4.747 -2.562 1.502 1.00 88.81 112 LEU A CA 1
ATOM 914 C C . LEU A 1 112 ? -6.032 -1.752 1.687 1.00 88.81 112 LEU A C 1
ATOM 916 O O . LEU A 1 112 ? -6.222 -1.141 2.737 1.00 88.81 112 LEU A O 1
ATOM 920 N N . ILE A 1 113 ? -6.909 -1.752 0.687 1.00 87.00 113 ILE A N 1
ATOM 921 C CA . ILE A 1 113 ? -8.233 -1.124 0.770 1.00 87.00 113 ILE A CA 1
ATOM 922 C C . ILE A 1 113 ? -9.270 -2.178 0.420 1.00 87.00 113 ILE A C 1
ATOM 924 O O . ILE A 1 113 ? -9.164 -2.792 -0.635 1.00 87.00 113 ILE A O 1
ATOM 928 N N . GLY A 1 114 ? -10.273 -2.360 1.270 1.00 85.81 114 GLY A N 1
ATOM 929 C CA . GLY A 1 114 ? -11.420 -3.214 0.981 1.00 85.81 114 GLY A CA 1
ATOM 930 C C . GLY A 1 114 ? -12.716 -2.525 1.366 1.00 85.81 114 GLY A C 1
ATOM 931 O O . GLY A 1 114 ? -12.735 -1.688 2.271 1.00 85.81 114 GLY A O 1
ATOM 932 N N . ASP A 1 115 ? -13.787 -2.849 0.655 1.00 85.56 115 ASP A N 1
ATOM 933 C CA . ASP A 1 115 ? -15.134 -2.460 1.055 1.00 85.56 115 ASP A CA 1
ATOM 934 C C . ASP A 1 115 ? -15.611 -3.327 2.229 1.00 85.56 115 ASP A C 1
ATOM 936 O O . ASP A 1 115 ? -15.064 -4.403 2.496 1.00 85.56 115 ASP A O 1
ATOM 940 N N . VAL A 1 116 ? -16.610 -2.832 2.960 1.00 86.38 116 VAL A N 1
ATOM 941 C CA . VAL A 1 116 ? -17.144 -3.512 4.148 1.00 86.38 116 VAL A CA 1
ATOM 942 C C . VAL A 1 116 ? -17.686 -4.898 3.787 1.00 86.38 116 VAL A C 1
ATOM 944 O O . VAL A 1 116 ? -17.383 -5.865 4.490 1.00 86.38 116 VAL A O 1
ATOM 947 N N . ASP A 1 117 ? -18.384 -5.019 2.657 1.00 85.88 117 ASP A N 1
ATOM 948 C CA . ASP A 1 117 ? -19.027 -6.263 2.226 1.00 85.88 117 ASP A CA 1
ATOM 949 C C . ASP A 1 117 ? -17.991 -7.358 1.921 1.00 85.88 117 ASP A C 1
ATOM 951 O O . ASP A 1 117 ? -18.116 -8.496 2.380 1.00 85.88 117 ASP A O 1
ATOM 955 N N . SER A 1 118 ? -16.905 -7.010 1.227 1.00 83.50 118 SER A N 1
ATOM 956 C CA . SER A 1 118 ? -15.790 -7.915 0.914 1.00 83.50 118 SER A CA 1
ATOM 957 C C . SER A 1 118 ? -14.866 -8.175 2.111 1.00 83.50 118 SER A C 1
ATOM 959 O O . SER A 1 118 ? -14.027 -9.077 2.055 1.00 83.50 118 SER A O 1
ATOM 961 N N . SER A 1 119 ? -15.011 -7.415 3.204 1.00 86.19 119 SER A N 1
ATOM 962 C CA . SER A 1 119 ? -14.095 -7.436 4.355 1.00 86.19 119 SER A CA 1
ATOM 963 C C . SER A 1 119 ? -14.715 -7.964 5.654 1.00 86.19 119 SER A C 1
ATOM 965 O O . SER A 1 119 ? -14.060 -7.908 6.696 1.00 86.19 119 SER A O 1
ATOM 967 N N . GLN A 1 120 ? -15.925 -8.536 5.634 1.00 88.69 120 GLN A N 1
ATOM 968 C CA . GLN A 1 120 ? -16.611 -9.013 6.851 1.00 88.69 120 GLN A CA 1
ATOM 969 C C . GLN A 1 120 ? -15.768 -9.974 7.711 1.00 88.69 120 GLN A C 1
ATOM 971 O O . GLN A 1 120 ? -15.739 -9.859 8.938 1.00 88.69 120 GLN A O 1
ATOM 976 N N . GLY A 1 121 ? -15.012 -10.884 7.083 1.00 88.00 121 GLY A N 1
ATOM 977 C CA . GLY A 1 121 ? -14.107 -11.790 7.803 1.00 88.00 121 GLY A CA 1
ATOM 978 C C . GLY A 1 121 ? -13.009 -11.049 8.579 1.00 88.00 121 GLY A C 1
ATOM 979 O O . GLY A 1 121 ? -12.672 -11.435 9.700 1.00 88.00 121 GLY A O 1
ATOM 980 N N . ALA A 1 122 ? -12.496 -9.943 8.028 1.00 87.75 122 ALA A N 1
ATOM 981 C CA . ALA A 1 122 ? -11.542 -9.082 8.719 1.00 87.75 122 ALA A CA 1
ATOM 982 C C . ALA A 1 122 ? -12.210 -8.346 9.890 1.00 87.75 122 ALA A C 1
ATOM 984 O O . ALA A 1 122 ? -11.653 -8.328 10.987 1.00 87.75 122 ALA A O 1
ATOM 985 N N . PHE A 1 123 ? -13.424 -7.816 9.706 1.00 90.31 123 PHE A N 1
ATOM 986 C CA . PHE A 1 123 ? -14.175 -7.167 10.787 1.00 90.31 123 PHE A CA 1
ATOM 987 C C . PHE A 1 123 ? -14.393 -8.120 11.969 1.00 90.31 123 PHE A C 1
ATOM 989 O O . PHE A 1 123 ? -14.066 -7.778 13.108 1.00 90.31 123 PHE A O 1
ATOM 996 N N . GLN A 1 124 ? -14.822 -9.357 11.707 1.00 87.88 124 GLN A N 1
ATOM 997 C CA . GLN A 1 124 ? -14.999 -10.376 12.743 1.00 87.88 124 GLN A CA 1
ATOM 998 C C . GLN A 1 124 ? -13.680 -10.731 13.451 1.00 87.88 124 GLN A C 1
ATOM 1000 O O . GLN A 1 124 ? -13.616 -10.780 14.689 1.00 87.88 124 GLN A O 1
ATOM 1005 N N . PHE A 1 125 ? -12.619 -10.974 12.675 1.00 86.50 125 PHE A N 1
ATOM 1006 C CA . PHE A 1 125 ? -11.308 -11.341 13.207 1.00 86.50 125 PHE A CA 1
ATOM 1007 C C . PHE A 1 125 ? -10.761 -10.246 14.129 1.00 86.50 125 PHE A C 1
ATOM 1009 O O . PHE A 1 125 ? -10.388 -10.515 15.276 1.00 86.50 125 PHE A O 1
ATOM 1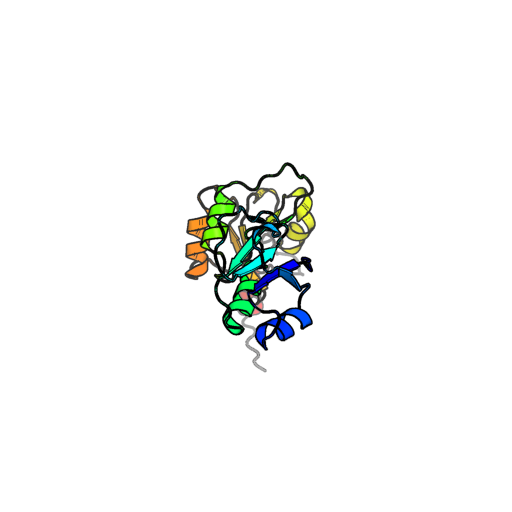016 N N . PHE A 1 126 ? -10.802 -8.996 13.667 1.00 88.19 126 PHE A N 1
ATOM 1017 C CA . PHE A 1 126 ? -10.276 -7.850 14.398 1.00 88.19 126 PHE A CA 1
ATOM 1018 C C . PHE A 1 126 ? -11.232 -7.298 15.463 1.00 88.19 126 PHE A C 1
ATOM 1020 O O . PHE A 1 126 ? -10.781 -6.540 16.312 1.00 88.19 126 PHE A O 1
ATOM 1027 N N . GLY A 1 127 ? -12.500 -7.723 15.500 1.00 89.00 127 GLY A N 1
ATOM 1028 C CA . GLY A 1 127 ? -13.492 -7.197 16.446 1.00 89.00 127 GLY A CA 1
ATOM 1029 C C . GLY A 1 127 ? -13.938 -5.772 16.116 1.00 89.00 127 GLY A C 1
ATOM 1030 O O . GLY A 1 127 ? -14.229 -4.992 17.021 1.00 89.00 127 GLY A O 1
ATOM 1031 N N . LEU A 1 128 ? -13.946 -5.435 14.828 1.00 90.38 128 LEU A N 1
ATOM 1032 C CA . LEU A 1 128 ? -14.402 -4.151 14.309 1.00 90.38 128 LEU A CA 1
ATOM 1033 C C . LEU A 1 128 ? -15.909 -4.204 14.082 1.00 90.38 128 LEU A C 1
ATOM 1035 O O . LEU A 1 128 ? -16.462 -5.264 13.786 1.00 90.38 128 LEU A O 1
ATOM 1039 N N . LYS A 1 129 ? -16.562 -3.052 14.184 1.00 89.75 129 LYS A N 1
ATOM 1040 C CA . LYS A 1 129 ? -17.980 -2.904 13.863 1.00 89.75 129 LYS A CA 1
ATOM 1041 C C . LYS A 1 129 ? -18.150 -2.068 12.604 1.00 89.75 129 LYS A C 1
ATOM 1043 O O . LYS A 1 129 ? -17.375 -1.138 12.383 1.00 89.75 129 LYS A O 1
ATOM 1048 N N . GLU A 1 130 ? -19.155 -2.384 11.795 1.00 90.62 130 GLU A N 1
ATOM 1049 C CA . GLU A 1 130 ? -19.411 -1.690 10.527 1.00 90.62 130 GLU A CA 1
ATOM 1050 C C . GLU A 1 130 ? -19.668 -0.192 10.734 1.00 90.62 130 GLU A C 1
ATOM 1052 O O . GLU A 1 130 ? -19.236 0.620 9.923 1.00 90.62 130 GLU A O 1
ATOM 1057 N N . GLU A 1 131 ? -20.243 0.206 11.874 1.00 90.94 131 GLU A N 1
ATOM 1058 C CA . GLU A 1 131 ? -20.493 1.617 12.202 1.00 90.94 131 GLU A CA 1
ATOM 1059 C C . GLU A 1 131 ? -19.206 2.414 12.462 1.00 90.94 131 GLU A C 1
ATOM 1061 O O . GLU A 1 131 ? -19.234 3.641 12.532 1.00 90.94 131 GLU A O 1
ATOM 1066 N N . GLN A 1 132 ? -18.066 1.734 12.628 1.00 89.94 132 GLN A N 1
ATOM 1067 C CA . GLN A 1 132 ? -16.758 2.379 12.725 1.00 89.94 132 GLN A CA 1
ATOM 1068 C C . GLN A 1 132 ? -16.177 2.717 11.350 1.00 89.94 132 GLN A C 1
ATOM 1070 O O . GLN A 1 132 ? -15.178 3.433 11.305 1.00 89.94 132 GLN A O 1
ATOM 1075 N N . ALA A 1 133 ? -16.745 2.192 10.259 1.00 89.81 133 ALA A N 1
ATOM 1076 C CA . ALA A 1 133 ? -16.282 2.464 8.907 1.00 89.81 133 ALA A CA 1
ATOM 1077 C C . ALA A 1 133 ? -16.668 3.893 8.446 1.00 89.81 133 ALA A C 1
ATOM 1079 O O . ALA A 1 133 ? -17.719 4.400 8.842 1.00 89.81 133 ALA A O 1
ATOM 1080 N N . PRO A 1 134 ? -15.856 4.545 7.589 1.00 90.50 134 PRO A N 1
ATOM 1081 C CA . PRO A 1 134 ? -14.522 4.117 7.159 1.00 90.50 134 PRO A CA 1
ATOM 1082 C C . PRO A 1 134 ? -13.540 4.112 8.338 1.00 90.50 134 PRO A C 1
ATOM 1084 O O . PRO A 1 134 ? -13.629 4.943 9.235 1.00 90.50 134 PRO A O 1
ATOM 1087 N N . LEU A 1 135 ? -12.609 3.161 8.360 1.00 92.50 135 LEU A N 1
ATOM 1088 C CA . LEU A 1 135 ? -11.618 3.014 9.428 1.00 92.50 135 LEU A CA 1
ATOM 1089 C C . LEU A 1 135 ? -10.239 2.724 8.846 1.00 92.50 135 LEU A C 1
ATOM 1091 O O . LEU A 1 135 ? -10.121 2.210 7.735 1.00 92.50 135 LEU A O 1
ATOM 1095 N N . LEU A 1 136 ? -9.200 3.015 9.624 1.00 92.94 136 LEU A N 1
ATOM 1096 C CA . LEU A 1 136 ? -7.825 2.632 9.328 1.00 92.94 136 LEU A CA 1
ATOM 1097 C C . LEU A 1 136 ? -7.318 1.692 10.421 1.00 92.94 136 LEU A C 1
ATOM 1099 O O . LEU A 1 136 ? -7.334 2.035 11.604 1.00 92.94 136 LEU A O 1
ATOM 1103 N N . LEU A 1 137 ? -6.859 0.510 10.017 1.00 93.62 137 LEU A N 1
ATOM 1104 C CA . LEU A 1 137 ? -6.234 -0.475 10.890 1.00 93.62 137 LEU A CA 1
ATOM 1105 C C . LEU A 1 137 ? -4.802 -0.718 10.411 1.00 93.62 137 LEU A C 1
ATOM 1107 O O . LEU A 1 137 ? -4.588 -1.101 9.264 1.00 93.62 137 LEU A O 1
ATOM 1111 N N . VAL A 1 138 ? -3.828 -0.542 11.301 1.00 94.50 138 VAL A N 1
ATOM 1112 C CA . VAL A 1 138 ? -2.439 -0.950 11.066 1.00 94.50 138 VAL A CA 1
ATOM 1113 C C . VAL A 1 138 ? -2.138 -2.169 11.921 1.00 94.50 138 VAL A C 1
ATOM 1115 O O . VAL A 1 138 ? -2.380 -2.157 13.128 1.00 94.50 138 VAL A O 1
ATOM 1118 N N . GLN A 1 139 ? -1.593 -3.208 11.292 1.00 92.44 139 GLN A N 1
ATOM 1119 C CA . GLN A 1 139 ? -1.046 -4.380 11.962 1.00 92.44 139 GLN A CA 1
ATOM 1120 C C . GLN A 1 139 ? 0.453 -4.470 11.673 1.00 92.44 139 GLN A C 1
ATOM 1122 O O . GLN A 1 139 ? 0.872 -4.476 10.518 1.00 92.44 139 GLN A O 1
ATOM 1127 N N . THR A 1 140 ? 1.256 -4.543 12.725 1.00 91.06 140 THR A N 1
ATOM 1128 C CA . THR A 1 140 ? 2.704 -4.756 12.651 1.00 91.06 140 THR A CA 1
ATOM 1129 C C . THR A 1 140 ? 3.040 -6.247 12.564 1.00 91.06 140 THR A C 1
ATOM 1131 O O . THR A 1 140 ? 2.217 -7.115 12.869 1.00 91.06 140 THR A O 1
ATOM 1134 N N . ASN A 1 141 ? 4.279 -6.561 12.174 1.00 87.75 141 ASN A N 1
ATOM 1135 C CA . ASN A 1 141 ? 4.755 -7.942 12.008 1.00 87.75 141 ASN A CA 1
ATOM 1136 C C . ASN A 1 141 ? 4.747 -8.760 13.313 1.00 87.75 141 ASN A C 1
ATOM 1138 O O . ASN A 1 141 ? 4.638 -9.981 13.267 1.00 87.75 141 ASN A O 1
ATOM 1142 N N . ASP A 1 142 ? 4.835 -8.103 14.470 1.00 89.69 142 ASP A N 1
ATOM 1143 C CA . ASP A 1 142 ? 4.713 -8.720 15.799 1.00 89.69 142 ASP A CA 1
ATOM 1144 C C . ASP A 1 142 ? 3.247 -8.919 16.244 1.00 89.69 142 ASP A C 1
ATOM 1146 O O . ASP A 1 142 ? 2.978 -9.412 17.338 1.00 89.69 142 ASP A O 1
ATOM 1150 N N . GLY A 1 143 ? 2.279 -8.563 15.393 1.00 86.75 143 GLY A N 1
ATOM 1151 C CA . GLY A 1 143 ? 0.851 -8.743 15.639 1.00 86.75 143 GLY A CA 1
ATOM 1152 C C . GLY A 1 143 ? 0.188 -7.621 16.441 1.00 86.75 143 GLY A C 1
ATOM 1153 O O . GLY A 1 143 ? -1.029 -7.709 16.683 1.00 86.75 143 GLY A O 1
ATOM 1154 N N . GLN A 1 144 ? 0.938 -6.578 16.820 1.00 91.50 144 GLN A N 1
ATOM 1155 C CA . GLN A 1 144 ? 0.389 -5.376 17.440 1.00 91.50 144 GLN A CA 1
ATOM 1156 C C . GLN A 1 144 ? -0.509 -4.628 16.442 1.00 91.50 144 GLN A C 1
ATOM 1158 O O . GLN A 1 144 ? -0.277 -4.598 15.235 1.00 91.50 144 GLN A O 1
ATOM 1163 N N . LYS A 1 145 ? -1.614 -4.087 16.953 1.00 93.25 145 LYS A N 1
ATOM 1164 C CA . LYS A 1 145 ? -2.651 -3.424 16.155 1.00 93.25 145 LYS A CA 1
ATOM 1165 C C . LYS A 1 145 ? -2.845 -1.994 16.615 1.00 93.25 145 LYS A C 1
ATOM 1167 O O . LYS A 1 145 ? -2.685 -1.719 17.803 1.00 93.25 145 LYS A O 1
ATOM 1172 N N . TYR A 1 146 ? -3.231 -1.125 15.690 1.00 95.25 146 TYR A N 1
ATOM 1173 C CA . TYR A 1 146 ? -3.551 0.282 15.915 1.00 95.25 146 TYR A CA 1
ATOM 1174 C C . TYR A 1 146 ? -4.762 0.632 15.057 1.00 95.25 146 TYR A C 1
ATOM 1176 O O . TYR A 1 146 ? -4.787 0.293 13.876 1.00 95.25 146 TYR A O 1
ATOM 1184 N N . LEU A 1 147 ? -5.770 1.267 15.651 1.00 95.00 147 LEU A N 1
ATOM 1185 C CA . LEU A 1 147 ? -7.064 1.502 15.013 1.00 95.00 147 LEU A CA 1
ATOM 1186 C C . LEU A 1 147 ? -7.433 2.984 15.089 1.00 95.00 147 LEU A C 1
ATOM 1188 O O . LEU A 1 147 ? -7.424 3.575 16.168 1.00 95.00 147 LEU A O 1
ATOM 1192 N N . LYS A 1 148 ? -7.832 3.546 13.950 1.00 94.56 148 LYS A N 1
ATOM 1193 C CA . LYS A 1 148 ? -8.541 4.820 13.834 1.00 94.56 148 LYS A CA 1
ATOM 1194 C C . LYS A 1 148 ? -9.940 4.532 13.284 1.00 94.56 148 LYS A C 1
ATOM 1196 O O . LYS A 1 148 ? -10.070 4.302 12.081 1.00 94.56 148 LYS A O 1
ATOM 1201 N N . PRO A 1 149 ? -10.976 4.4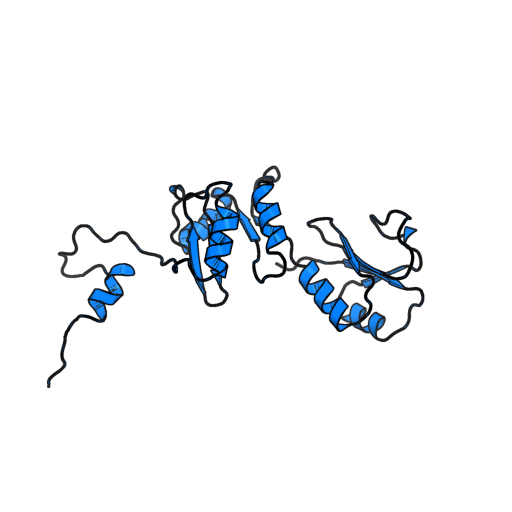93 14.138 1.00 92.75 149 PRO A N 1
ATOM 1202 C CA . PRO A 1 149 ? -12.354 4.414 13.669 1.00 92.75 149 PRO A CA 1
ATOM 1203 C C . PRO A 1 149 ? -12.797 5.770 13.097 1.00 92.75 149 PRO A C 1
ATOM 1205 O O . PRO A 1 149 ? -12.161 6.792 13.380 1.00 92.75 149 PRO A O 1
ATOM 1208 N N . THR A 1 150 ? -13.899 5.774 12.342 1.00 89.62 150 THR A N 1
ATOM 1209 C CA . THR A 1 150 ? -14.582 6.981 11.839 1.00 89.62 150 THR A CA 1
ATOM 1210 C C . THR A 1 150 ? -13.611 7.949 11.154 1.00 89.62 150 THR A C 1
ATOM 1212 O O . THR A 1 150 ? -13.435 9.090 11.577 1.00 89.62 150 THR A O 1
ATOM 1215 N N . LEU A 1 151 ? -12.900 7.438 10.154 1.00 88.00 151 LEU A N 1
ATOM 1216 C CA . LEU A 1 151 ? -11.808 8.092 9.444 1.00 88.00 151 LEU A CA 1
ATOM 1217 C C . LEU A 1 151 ? -12.336 9.216 8.541 1.00 88.00 151 LEU A C 1
ATOM 1219 O O . LEU A 1 151 ? -13.055 8.962 7.575 1.00 88.00 151 LEU A O 1
ATOM 1223 N N . GLY A 1 152 ? -11.956 10.462 8.827 1.00 85.00 152 GLY A N 1
ATOM 1224 C CA . GLY A 1 152 ? -12.151 11.572 7.896 1.00 85.00 152 GLY A CA 1
ATOM 1225 C C . GLY A 1 152 ? -11.194 11.488 6.700 1.00 85.00 152 GLY A C 1
ATOM 1226 O O . GLY A 1 152 ? -10.111 10.914 6.806 1.00 85.00 152 GLY A O 1
ATOM 1227 N N . ALA A 1 153 ? -11.561 12.096 5.566 1.00 77.44 153 ALA A N 1
ATOM 1228 C CA . ALA A 1 153 ? -10.717 12.106 4.363 1.00 77.44 153 ALA A CA 1
ATOM 1229 C C . ALA A 1 153 ? -9.314 12.694 4.624 1.00 77.44 153 ALA A C 1
ATOM 1231 O O . ALA A 1 153 ? -8.323 12.180 4.109 1.00 77.44 153 ALA A O 1
ATOM 1232 N N . ASP A 1 154 ? -9.229 13.706 5.490 1.00 85.44 154 ASP A N 1
ATOM 1233 C CA . ASP A 1 154 ? -7.984 14.409 5.819 1.00 85.44 154 ASP A CA 1
ATOM 1234 C C . ASP A 1 154 ? -7.242 13.814 7.033 1.00 85.44 154 ASP A C 1
ATOM 1236 O O . ASP A 1 154 ? -6.144 14.255 7.375 1.00 85.44 154 ASP A O 1
ATOM 1240 N N . ASP A 1 155 ? -7.806 12.792 7.688 1.00 89.50 155 ASP A N 1
ATOM 1241 C CA . ASP A 1 155 ? -7.251 12.226 8.926 1.00 89.50 155 ASP A CA 1
ATOM 1242 C C . ASP A 1 155 ? -6.062 11.284 8.677 1.00 89.50 155 ASP A C 1
ATOM 1244 O O . ASP A 1 155 ? -5.272 11.022 9.586 1.00 89.50 155 ASP A O 1
ATOM 1248 N N . ILE A 1 156 ? -5.931 10.749 7.458 1.00 89.81 156 ILE A N 1
ATOM 1249 C CA . ILE A 1 156 ? -5.046 9.616 7.150 1.00 89.81 156 ILE A CA 1
ATOM 1250 C C . ILE A 1 156 ? -3.572 9.979 7.363 1.00 89.81 156 ILE A C 1
ATOM 1252 O O . ILE A 1 156 ? -2.864 9.299 8.108 1.00 89.81 156 ILE A O 1
ATOM 1256 N N . ALA A 1 157 ? -3.096 11.045 6.712 1.00 90.94 157 ALA A N 1
ATOM 1257 C CA . ALA A 1 157 ? -1.690 11.441 6.773 1.00 90.94 157 ALA A CA 1
ATOM 1258 C C . ALA A 1 157 ? -1.263 11.901 8.184 1.00 90.94 157 ALA A C 1
ATOM 1260 O O . ALA A 1 157 ? -0.239 11.410 8.673 1.00 90.94 157 ALA A O 1
ATOM 1261 N N . PRO A 1 158 ? -2.026 12.763 8.892 1.00 94.38 158 PRO A N 1
ATOM 1262 C CA . PRO A 1 158 ? -1.717 13.113 10.278 1.00 94.38 158 PRO A CA 1
ATOM 1263 C C . PRO A 1 158 ? -1.672 11.893 11.202 1.00 94.38 158 PRO A C 1
ATOM 1265 O O . PRO A 1 158 ? -0.728 11.745 11.977 1.00 94.38 158 PRO A O 1
ATOM 1268 N N . TRP A 1 159 ? -2.642 10.983 11.087 1.00 95.31 159 TRP A N 1
ATOM 1269 C CA . TRP A 1 159 ? -2.696 9.806 11.948 1.00 95.31 159 TRP A CA 1
ATOM 1270 C C . TRP A 1 159 ? -1.538 8.833 11.687 1.00 95.31 159 TRP A C 1
ATOM 1272 O O . TRP A 1 159 ? -0.918 8.343 12.630 1.00 95.31 159 TRP A O 1
ATOM 1282 N N . LEU A 1 160 ? -1.181 8.584 10.420 1.00 94.06 160 LEU A N 1
ATOM 1283 C CA . LEU A 1 160 ? -0.029 7.737 10.081 1.00 94.06 160 LEU A CA 1
ATOM 1284 C C . LEU A 1 160 ? 1.293 8.336 10.562 1.00 94.06 160 LEU A C 1
ATOM 1286 O O . LEU A 1 160 ? 2.189 7.595 10.975 1.00 94.06 160 LEU A O 1
ATOM 1290 N N . LYS A 1 161 ? 1.414 9.665 10.545 1.00 94.31 161 LYS A N 1
ATOM 1291 C CA . LYS A 1 161 ? 2.560 10.361 11.129 1.00 94.31 161 LYS A CA 1
ATOM 1292 C C . LYS A 1 161 ? 2.645 10.117 12.635 1.00 94.31 161 LYS A C 1
ATOM 1294 O O . LYS A 1 161 ? 3.691 9.687 13.111 1.00 94.31 161 LYS A O 1
ATOM 1299 N N . GLU A 1 162 ? 1.555 10.316 13.373 1.00 96.12 162 GLU A N 1
ATOM 1300 C CA . GLU A 1 162 ? 1.515 10.035 14.814 1.00 96.12 162 GLU A CA 1
ATOM 1301 C C . GLU A 1 162 ? 1.823 8.567 15.127 1.00 96.12 162 GLU A C 1
ATOM 1303 O O . GLU A 1 162 ? 2.545 8.270 16.081 1.00 96.12 162 GLU A O 1
ATOM 1308 N N . TYR A 1 163 ? 1.321 7.645 14.305 1.00 95.06 163 TYR A N 1
ATOM 1309 C CA . TYR A 1 163 ? 1.613 6.221 14.424 1.00 95.06 163 TYR A CA 1
ATOM 1310 C C . TYR A 1 163 ? 3.113 5.939 14.258 1.00 95.06 163 TYR A C 1
ATOM 1312 O O . TYR A 1 163 ? 3.713 5.286 15.112 1.00 95.06 163 TYR A O 1
ATOM 1320 N N . LYS A 1 164 ? 3.745 6.477 13.207 1.00 92.75 164 LYS A N 1
ATOM 1321 C CA . LYS A 1 164 ? 5.191 6.327 12.964 1.00 92.75 164 LYS A CA 1
ATOM 1322 C C . LYS A 1 164 ? 6.049 6.973 14.053 1.00 92.75 164 LYS A C 1
ATOM 1324 O O . LYS A 1 164 ? 7.140 6.485 14.329 1.00 92.75 164 LYS A O 1
ATOM 1329 N N . GLU A 1 165 ? 5.552 8.030 14.688 1.00 95.19 165 GLU A N 1
ATOM 1330 C CA . GLU A 1 165 ? 6.181 8.678 15.844 1.00 95.19 165 GLU A CA 1
ATOM 1331 C C . GLU A 1 165 ? 5.942 7.924 17.169 1.00 95.19 165 GLU A C 1
ATOM 1333 O O . GLU A 1 165 ? 6.447 8.343 18.209 1.00 95.19 165 GLU A O 1
ATOM 1338 N N . GLY A 1 166 ? 5.178 6.824 17.159 1.00 94.19 166 GLY A N 1
ATOM 1339 C CA . GLY A 1 166 ? 4.880 6.017 18.346 1.00 94.19 166 GLY A CA 1
ATOM 1340 C C . GLY A 1 166 ? 3.867 6.653 19.304 1.00 94.19 166 GLY A C 1
ATOM 1341 O O . GLY A 1 166 ? 3.787 6.254 20.463 1.00 94.19 166 GLY A O 1
ATOM 1342 N N . LYS A 1 167 ? 3.100 7.650 18.845 1.00 96.00 167 LYS A N 1
ATOM 1343 C CA . LYS A 1 167 ? 2.121 8.389 19.664 1.00 96.00 167 LYS A CA 1
ATOM 1344 C C . LYS A 1 167 ? 0.754 7.709 19.735 1.00 96.00 167 LYS A C 1
ATOM 1346 O O . LYS A 1 167 ? -0.025 7.990 20.642 1.00 96.00 167 LYS A O 1
ATOM 1351 N N . VAL A 1 168 ? 0.453 6.817 18.792 1.00 95.31 168 VAL A N 1
ATOM 1352 C CA . VAL A 1 168 ? -0.822 6.092 18.753 1.00 95.31 168 VAL A CA 1
ATOM 1353 C C . VAL A 1 168 ? -0.765 4.895 19.694 1.00 95.31 168 VAL A C 1
ATOM 1355 O O . VAL A 1 168 ? 0.181 4.110 19.670 1.00 95.31 168 VAL A O 1
ATOM 1358 N N . SER A 1 169 ? -1.799 4.733 20.518 1.00 90.75 169 SER A N 1
ATOM 1359 C CA . SER A 1 169 ? -1.880 3.606 21.447 1.00 90.75 169 SER A CA 1
ATOM 1360 C C . SER A 1 169 ? -2.301 2.298 20.759 1.00 90.75 169 SER A C 1
ATOM 1362 O O . SER A 1 169 ? -3.165 2.317 19.877 1.00 90.75 169 SER A O 1
ATOM 1364 N N . PRO A 1 170 ? -1.740 1.154 21.191 1.00 92.62 170 PRO A N 1
ATOM 1365 C CA . PRO A 1 170 ? -2.205 -0.189 20.864 1.00 92.62 170 PRO A CA 1
ATOM 1366 C C . PRO A 1 170 ? -3.727 -0.376 20.918 1.00 92.62 170 PRO A C 1
ATOM 1368 O O . PRO A 1 170 ? -4.341 -0.227 21.972 1.00 92.62 170 PRO A O 1
ATOM 1371 N N . TYR A 1 171 ? -4.324 -0.809 19.810 1.00 91.50 171 TYR A N 1
ATOM 1372 C CA . TYR A 1 171 ? -5.682 -1.343 19.786 1.00 91.50 171 TYR A CA 1
ATOM 1373 C C . TYR A 1 171 ? -5.712 -2.749 20.391 1.00 91.50 171 TYR A C 1
ATOM 1375 O O . TYR A 1 171 ? -4.928 -3.630 20.020 1.00 91.50 171 TYR A O 1
ATOM 1383 N N . ARG A 1 172 ? -6.659 -2.969 21.304 1.00 83.31 172 ARG A N 1
ATOM 1384 C CA . ARG A 1 172 ? -6.983 -4.277 21.869 1.00 83.31 172 ARG A CA 1
ATOM 1385 C C . ARG A 1 172 ? -8.445 -4.578 21.588 1.00 83.31 172 ARG A C 1
ATOM 1387 O O . ARG A 1 172 ? -9.305 -3.723 21.779 1.00 83.31 172 ARG A O 1
ATOM 1394 N N . LYS A 1 173 ? -8.716 -5.809 21.159 1.00 71.88 173 LYS A N 1
ATOM 1395 C CA . LYS A 1 173 ? -10.081 -6.317 21.048 1.00 71.88 173 LYS A CA 1
ATOM 1396 C C . LYS A 1 173 ? -10.652 -6.404 22.464 1.00 71.88 173 LYS A C 1
ATOM 1398 O O . LYS A 1 173 ? -10.226 -7.259 23.236 1.00 71.88 173 LYS A O 1
ATOM 1403 N N . SER A 1 174 ? -11.557 -5.494 22.798 1.00 62.41 174 SER A N 1
ATOM 1404 C CA . SER A 1 174 ? -12.262 -5.484 24.077 1.00 62.41 174 SER A CA 1
ATOM 1405 C C . SER A 1 174 ? -13.741 -5.721 23.813 1.00 62.41 174 SER A C 1
ATOM 1407 O O . SER A 1 174 ? -14.328 -5.093 22.929 1.00 62.41 174 SER A O 1
ATOM 1409 N N . GLU A 1 175 ? -14.336 -6.666 24.535 1.00 56.50 175 GLU A N 1
ATOM 1410 C CA . GLU A 1 175 ? -15.793 -6.749 24.600 1.00 56.50 175 GLU A CA 1
ATOM 1411 C C . GLU A 1 175 ? -16.284 -5.616 25.521 1.00 56.50 175 GLU A C 1
ATOM 1413 O O . GLU A 1 175 ? -15.520 -5.139 26.366 1.00 56.50 175 GLU A O 1
ATOM 1418 N N . PRO A 1 176 ? -17.523 -5.122 25.366 1.00 54.53 176 PRO A N 1
ATOM 1419 C CA . PRO A 1 176 ? -18.061 -4.141 26.301 1.00 54.53 176 PRO A CA 1
ATOM 1420 C C . PRO A 1 176 ? -17.965 -4.666 27.740 1.00 54.53 176 PRO A C 1
ATOM 1422 O O . PRO A 1 176 ? -18.278 -5.828 28.000 1.00 54.53 176 PRO A O 1
ATOM 1425 N N . ILE A 1 177 ? -17.542 -3.807 28.676 1.00 50.88 177 ILE A N 1
ATOM 1426 C CA . ILE A 1 177 ? -17.581 -4.135 30.105 1.00 50.88 177 ILE A CA 1
ATOM 1427 C C . ILE A 1 177 ? -19.044 -4.444 30.452 1.00 50.88 177 ILE A C 1
ATOM 1429 O O . ILE A 1 177 ? -19.901 -3.587 30.217 1.00 50.88 177 ILE A O 1
ATOM 1433 N N . PRO A 1 178 ? -19.360 -5.640 30.977 1.00 51.81 178 PRO A N 1
ATOM 1434 C CA . PRO A 1 178 ? -20.727 -5.955 31.357 1.00 51.81 178 PRO A CA 1
ATOM 1435 C C . PRO A 1 178 ? -21.201 -4.963 32.426 1.00 51.81 178 PRO A C 1
ATOM 1437 O O . PRO A 1 178 ? -20.512 -4.767 33.426 1.00 51.81 178 PRO A O 1
ATOM 1440 N N . GLU A 1 179 ? -22.384 -4.363 32.246 1.00 55.75 179 GLU A N 1
ATOM 1441 C CA . GLU A 1 179 ? -22.956 -3.407 33.215 1.00 55.75 179 GLU A CA 1
ATOM 1442 C C . GLU A 1 179 ? -23.129 -4.021 34.613 1.00 55.75 179 GLU A C 1
ATOM 1444 O O . GLU A 1 179 ? -23.094 -3.322 35.624 1.00 55.75 179 GLU A O 1
ATOM 1449 N N . THR A 1 180 ? -23.278 -5.347 34.689 1.00 56.31 180 THR A N 1
ATOM 1450 C CA . THR A 1 180 ? -23.305 -6.096 35.945 1.00 56.31 180 THR A CA 1
ATOM 1451 C C . THR A 1 180 ? -22.438 -7.350 35.831 1.00 56.31 180 THR A C 1
ATOM 1453 O O . THR A 1 180 ? -22.541 -8.108 34.872 1.00 56.31 180 THR A O 1
ATOM 1456 N N . ASN A 1 181 ? -21.570 -7.572 36.821 1.00 52.59 181 ASN A N 1
ATOM 1457 C CA . ASN A 1 181 ? -20.683 -8.741 36.906 1.00 52.59 181 ASN A CA 1
ATOM 1458 C C . ASN A 1 181 ? -20.869 -9.449 38.263 1.00 52.59 181 ASN A C 1
ATOM 1460 O O . ASN A 1 181 ? -19.911 -9.688 39.000 1.00 52.59 181 ASN A O 1
ATOM 1464 N N . ASN A 1 182 ? -22.136 -9.682 38.632 1.00 58.41 182 ASN A N 1
ATOM 1465 C CA . ASN A 1 182 ? -22.555 -10.205 39.943 1.00 58.41 182 ASN A CA 1
ATOM 1466 C C . ASN A 1 182 ? -22.826 -11.722 39.944 1.00 58.41 182 ASN A C 1
ATOM 1468 O O . ASN A 1 182 ? -23.272 -12.272 40.949 1.00 58.41 182 ASN A O 1
ATOM 1472 N N . GLU A 1 183 ? -22.567 -12.395 38.826 1.00 59.66 183 GLU A N 1
ATOM 1473 C CA . GLU A 1 183 ? -22.674 -13.848 38.688 1.00 59.66 183 GLU A CA 1
ATOM 1474 C C . GLU A 1 183 ? -21.472 -14.551 39.362 1.00 59.66 183 GLU A C 1
ATOM 1476 O O . GLU A 1 183 ? -20.372 -13.988 39.426 1.00 59.66 183 GLU A O 1
ATOM 1481 N N . PRO A 1 184 ? -21.625 -15.801 39.849 1.00 53.94 184 PRO A N 1
ATOM 1482 C CA . PRO A 1 184 ? -20.520 -16.571 40.434 1.00 53.94 184 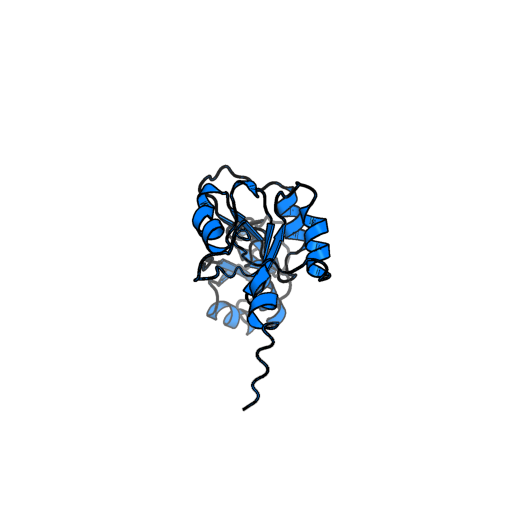PRO A CA 1
ATOM 1483 C C . PRO A 1 184 ? -19.374 -16.827 39.438 1.00 53.94 184 PRO A C 1
ATOM 1485 O O . PRO A 1 184 ? -18.240 -17.075 39.853 1.00 53.94 184 PRO A O 1
ATOM 1488 N N . VAL A 1 185 ? -19.653 -16.725 38.135 1.00 49.12 185 VAL A N 1
ATOM 1489 C CA . VAL A 1 185 ? -18.664 -16.711 37.054 1.00 49.12 185 VAL A CA 1
ATOM 1490 C C . VAL A 1 185 ? -18.474 -15.267 36.589 1.00 49.12 185 VAL A C 1
ATOM 1492 O O . VAL A 1 185 ? -19.366 -14.688 35.978 1.00 49.12 185 VAL A O 1
ATOM 1495 N N . LYS A 1 186 ? -17.305 -14.681 36.873 1.00 58.34 186 LYS A N 1
ATOM 1496 C CA . LYS A 1 186 ? -16.982 -13.313 36.447 1.00 58.34 186 LYS A CA 1
ATOM 1497 C C . LYS A 1 186 ? -16.555 -13.289 34.985 1.00 58.34 186 LYS A C 1
ATOM 1499 O O . LYS A 1 186 ? -15.589 -13.956 34.619 1.00 58.34 186 LYS A O 1
ATOM 1504 N N . VAL A 1 187 ? -17.221 -12.471 34.177 1.00 53.78 187 VAL A N 1
ATOM 1505 C CA . VAL A 1 187 ? -16.759 -12.163 32.818 1.00 53.78 187 VAL A CA 1
ATOM 1506 C C . VAL A 1 187 ? -15.559 -11.228 32.935 1.00 53.78 187 VAL A C 1
ATOM 1508 O O . VAL A 1 187 ? -15.626 -10.208 33.625 1.00 53.78 187 VAL A O 1
ATOM 1511 N N . VAL A 1 188 ? -14.446 -11.603 32.306 1.00 50.19 188 VAL A N 1
ATOM 1512 C CA . VAL A 1 188 ? -13.215 -10.808 32.273 1.00 50.19 188 VAL A CA 1
ATOM 1513 C C . VAL A 1 188 ? -13.025 -10.310 30.852 1.00 50.19 188 VAL A C 1
ATOM 1515 O O . VAL A 1 188 ? -12.755 -11.093 29.947 1.00 50.19 188 VAL A O 1
ATOM 1518 N N . VAL A 1 189 ? -13.144 -9.000 30.670 1.00 54.41 189 VAL A N 1
ATOM 1519 C CA . VAL A 1 189 ? -12.795 -8.329 29.416 1.00 54.41 189 VAL A CA 1
ATOM 1520 C C . VAL A 1 189 ? -11.341 -7.890 29.437 1.00 54.41 189 VAL A C 1
ATOM 1522 O O . VAL A 1 189 ? -10.781 -7.655 30.511 1.00 54.41 189 VAL A O 1
ATOM 1525 N N . ALA A 1 190 ? -10.732 -7.780 28.253 1.00 54.47 190 ALA A N 1
ATOM 1526 C CA . ALA A 1 190 ? -9.314 -7.465 28.075 1.00 54.47 190 ALA A CA 1
ATOM 1527 C C . ALA A 1 190 ? -8.855 -6.238 28.890 1.00 54.47 190 ALA A C 1
ATOM 1529 O O . ALA A 1 190 ? -7.747 -6.254 29.426 1.00 54.47 190 ALA A O 1
ATOM 1530 N N . ASP A 1 191 ? -9.726 -5.237 29.056 1.00 55.97 191 ASP A N 1
ATOM 1531 C CA . ASP A 1 191 ? -9.449 -4.017 29.828 1.00 55.97 191 ASP A CA 1
ATOM 1532 C C . ASP A 1 191 ? -9.482 -4.235 31.353 1.00 55.97 191 ASP A C 1
ATOM 1534 O O . ASP A 1 191 ? -8.724 -3.613 32.090 1.00 55.97 191 ASP A O 1
ATOM 1538 N N . THR A 1 192 ? -10.297 -5.174 31.844 1.00 52.53 192 THR A N 1
ATOM 1539 C CA . THR A 1 192 ? -10.384 -5.536 33.280 1.00 52.53 192 THR A CA 1
ATOM 1540 C C . THR A 1 192 ? -9.390 -6.624 33.694 1.00 52.53 192 THR A C 1
ATOM 1542 O O . THR A 1 192 ? -9.232 -6.923 34.878 1.00 52.53 192 THR A O 1
ATOM 1545 N N . LEU A 1 193 ? -8.709 -7.241 32.724 1.00 53.91 193 LEU A N 1
ATOM 1546 C CA . LEU A 1 193 ? -7.857 -8.411 32.939 1.00 53.91 193 LEU A CA 1
ATOM 1547 C C . LEU A 1 193 ? -6.596 -8.061 33.743 1.00 53.91 193 LEU A C 1
ATOM 1549 O O . LEU A 1 193 ? -6.194 -8.830 34.615 1.00 53.91 193 LEU A O 1
ATOM 1553 N N . GLN A 1 194 ? -6.011 -6.877 33.520 1.00 53.62 194 GLN A N 1
ATOM 1554 C CA . GLN A 1 194 ? -4.884 -6.394 34.331 1.00 53.62 194 GLN A CA 1
ATOM 1555 C C . GLN A 1 194 ? -5.285 -6.178 35.795 1.00 53.62 194 GLN A C 1
ATOM 1557 O O . GLN A 1 194 ? -4.539 -6.558 36.695 1.00 53.62 194 GLN A O 1
ATOM 1562 N N . GLU A 1 195 ? -6.476 -5.638 36.044 1.00 54.81 195 GLU A N 1
ATOM 1563 C CA . GLU A 1 195 ? -6.934 -5.320 37.396 1.00 54.81 195 GLU A CA 1
ATOM 1564 C C . GLU A 1 195 ? -7.390 -6.574 38.165 1.00 54.81 195 GLU A C 1
ATOM 1566 O O . GLU A 1 195 ? -7.075 -6.735 39.342 1.00 54.81 195 GLU A O 1
ATOM 1571 N N . LEU A 1 196 ? -8.055 -7.524 37.501 1.00 55.25 196 LEU A N 1
ATOM 1572 C CA . LEU A 1 196 ? -8.577 -8.732 38.150 1.00 55.25 196 LEU A CA 1
ATOM 1573 C C . LEU A 1 196 ? -7.523 -9.826 38.368 1.00 55.25 196 LEU A C 1
ATOM 1575 O O . LEU A 1 196 ? -7.598 -10.544 39.366 1.00 55.25 196 LEU A O 1
ATOM 1579 N N . VAL A 1 197 ? -6.549 -9.971 37.462 1.00 52.41 197 VAL A N 1
ATOM 1580 C CA . VAL A 1 197 ? -5.536 -11.038 37.552 1.00 52.41 197 VAL A CA 1
ATOM 1581 C C . VAL A 1 197 ? -4.329 -10.597 38.380 1.00 52.41 197 VAL A C 1
ATOM 1583 O O . VAL A 1 197 ? -3.850 -11.377 39.202 1.00 52.41 197 VAL A O 1
ATOM 1586 N N . PHE A 1 198 ? -3.867 -9.348 38.230 1.00 51.53 198 PHE A N 1
ATOM 1587 C CA . PHE A 1 198 ? -2.622 -8.890 38.863 1.00 51.53 198 PHE A CA 1
ATOM 1588 C C . PHE A 1 198 ? -2.816 -8.115 40.177 1.00 51.53 198 PHE A C 1
ATOM 1590 O O . PHE A 1 198 ? -1.899 -8.125 40.993 1.00 51.53 198 PHE A O 1
ATOM 1597 N N . ASN A 1 199 ? -3.998 -7.538 40.451 1.00 48.34 199 ASN A N 1
ATOM 1598 C CA . ASN A 1 199 ? -4.298 -6.903 41.751 1.00 48.34 199 ASN A CA 1
ATOM 1599 C C . ASN A 1 199 ? -5.138 -7.783 42.690 1.00 48.34 199 ASN A C 1
ATOM 1601 O O . ASN A 1 199 ? -5.576 -7.322 43.748 1.00 48.34 199 ASN A O 1
ATOM 1605 N N . SER A 1 200 ? -5.338 -9.069 42.371 1.00 45.47 200 SER A N 1
ATOM 1606 C CA . SER A 1 200 ? -5.859 -10.004 43.368 1.00 45.47 200 SER A CA 1
ATOM 1607 C C . SER A 1 200 ? -4.757 -10.268 44.397 1.00 45.47 200 SER A C 1
ATOM 1609 O O . SER A 1 200 ? -3.890 -11.116 44.216 1.00 45.47 200 SER A O 1
ATOM 1611 N N . GLY A 1 201 ? -4.754 -9.484 45.476 1.00 43.69 201 GLY A N 1
ATOM 1612 C CA . GLY A 1 201 ? -3.881 -9.633 46.639 1.00 43.69 201 GLY A CA 1
ATOM 1613 C C . GLY A 1 201 ? -4.103 -10.949 47.392 1.00 43.69 201 GLY A C 1
ATOM 1614 O O . GLY A 1 201 ? -4.347 -10.948 48.595 1.00 43.69 201 GLY A O 1
ATOM 1615 N N . LYS A 1 202 ? -4.009 -12.095 46.711 1.00 49.34 202 LYS A N 1
ATOM 1616 C CA . LYS A 1 202 ? -3.790 -13.392 47.340 1.00 49.34 202 LYS A CA 1
ATOM 1617 C C . LYS A 1 202 ? -2.307 -13.496 47.662 1.00 49.34 202 LYS A C 1
ATOM 1619 O O . LYS A 1 202 ? -1.544 -14.187 46.996 1.00 49.34 202 LYS A O 1
ATOM 1624 N N . ASN A 1 203 ? -1.916 -12.785 48.715 1.00 41.94 203 ASN A N 1
ATOM 1625 C CA . ASN A 1 203 ? -0.676 -13.046 49.424 1.00 41.94 203 ASN A CA 1
ATOM 1626 C C . ASN A 1 203 ? -0.725 -14.498 49.912 1.00 41.94 203 ASN A C 1
ATOM 1628 O O . ASN A 1 203 ? -1.385 -14.805 50.905 1.00 41.94 203 ASN A O 1
ATOM 1632 N N . GLY A 1 204 ? -0.053 -15.394 49.193 1.00 39.31 204 GLY A N 1
ATOM 1633 C CA . GLY A 1 204 ? 0.216 -16.746 49.654 1.00 39.31 204 GLY A CA 1
ATOM 1634 C C . GLY A 1 204 ? 1.157 -16.688 50.852 1.00 39.31 204 GLY A C 1
ATOM 1635 O O . GLY A 1 204 ? 2.372 -16.704 50.691 1.00 39.31 204 GLY A O 1
ATOM 1636 N N . LYS A 1 205 ? 0.594 -16.590 52.058 1.00 37.94 205 LYS A N 1
ATOM 1637 C CA . LYS A 1 205 ? 1.223 -17.124 53.266 1.00 37.94 205 LYS A CA 1
ATOM 1638 C C . LYS A 1 205 ? 0.573 -18.466 53.572 1.00 37.94 205 LYS A C 1
ATOM 1640 O O . LYS A 1 205 ? -0.547 -18.498 54.076 1.00 37.94 205 LYS A O 1
ATOM 1645 N N . SER A 1 206 ? 1.295 -19.540 53.288 1.00 36.84 206 SER A N 1
ATOM 1646 C CA . SER A 1 206 ? 1.489 -20.672 54.195 1.00 36.84 206 SER A CA 1
ATOM 1647 C C . SER A 1 206 ? 2.659 -21.503 53.706 1.00 36.84 206 SER A C 1
ATOM 1649 O O . SER A 1 206 ? 2.810 -21.624 52.474 1.00 36.84 206 SER A O 1
#

Foldseek 3Di:
DDFQKAKEWQDCDCDDPLNVVCVVPHNYHYDVALVPDVVRDNPDDDTWMKIAGPADVRIDIDPDSPNVVVVVVCVLVHAHLEAEQEPDPPDDPPVLSSVLSVVCRPVPDHHYHYDCVSCVVVCVVLVHDPQQPPKDWDADPVGWIFIDGPDDSPRPNVVVVCVVVVNTDTDDNWDPDPPDQPDPDGDDTPVCCCVVPVVPPPPDDD

InterPro domains:
  IPR036249 Thioredoxin-like superfamily [SSF52833] (20-88)
  IPR036249 Thioredoxin-like superfamily [SSF52833] (70-182)